Protein AF-A0A6B3GZK2-F1 (afdb_monomer_lite)

Sequence (248 aa):
MATRLNAILLIPVIIGLIMGGFQVKGSIDTWSEAQDAEKIARVVRAASEYGQALLNERDLTAQPLLSGDREADIVEQTRATTDEARTAFDAAVKEMPAKPGLERRLKLFRVDEPGLPELRKAAYSQALDPVKTEEGYTQVQHSLMQFANELGLGTGNITSYGRTVYAIELSKAAESLQRSIGMHLLVRPSKKPAAYNDQVKAFGSYNYLEQIALAEFNAGGTQADVDRLKQVMAGKAAEGAKQLQAAR

pLDDT: mean 89.08, std 13.66, range [46.94, 98.75]

Secondary structure (DSSP, 8-state):
--HHHHHHHHHHHHHHHHHHHHHHHHHHHHHHHHHHHHHHHHHHHHHHHHHHHHHHHHHHHHHHHHTT--S-HHHHHHHHHHHHHHHHHHHHHHT----HHHHHHHHHHHHHGGGHHHHHHHTTSGGGTTTHHHHHHHHHHHHHHGGGGG--SS-TTHHHHHHHHHHHHHHHHHHHHHHHHHHHHHHS--SSHHHHHHHHHHHHHHHHHHHHHHHHHHHHS-HHHHHHHHHHHHHHHHHHHHHHHHT-

Structure (mmCIF, N/CA/C/O backbone):
data_AF-A0A6B3GZK2-F1
#
_entry.id   AF-A0A6B3GZK2-F1
#
loop_
_atom_site.group_PDB
_atom_site.id
_atom_site.type_symbol
_atom_site.label_atom_id
_atom_site.label_alt_id
_atom_site.label_comp_id
_atom_site.label_asym_id
_atom_site.label_entity_id
_atom_site.label_seq_id
_atom_site.pdbx_PDB_ins_code
_atom_site.Cartn_x
_atom_site.Cartn_y
_atom_site.Cartn_z
_atom_site.occupancy
_atom_site.B_iso_or_equiv
_atom_site.auth_seq_id
_atom_site.auth_comp_id
_atom_site.auth_asym_id
_atom_site.auth_atom_id
_atom_site.pdbx_PDB_model_num
ATOM 1 N N . MET A 1 1 ? 52.580 14.730 -56.529 1.00 54.97 1 MET A N 1
ATOM 2 C CA . MET A 1 1 ? 51.133 14.554 -56.804 1.00 54.97 1 MET A CA 1
ATOM 3 C C . MET A 1 1 ? 50.486 13.375 -56.047 1.00 54.97 1 MET A C 1
ATOM 5 O O . MET A 1 1 ? 49.312 13.128 -56.267 1.00 54.97 1 MET A O 1
ATOM 9 N N . ALA A 1 2 ? 51.168 12.692 -55.112 1.00 56.81 2 ALA A N 1
ATOM 10 C CA . ALA A 1 2 ? 50.615 11.518 -54.409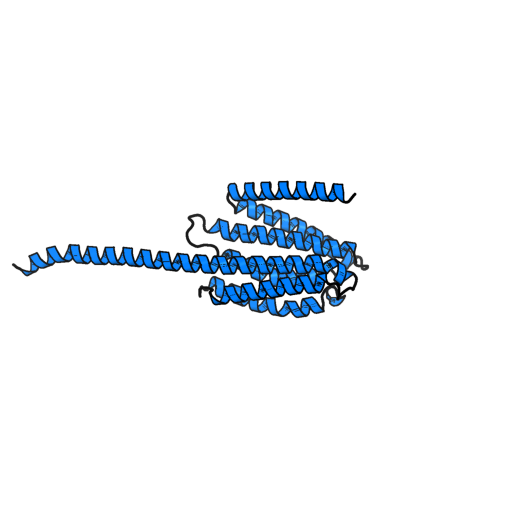 1.00 56.81 2 ALA A CA 1
ATOM 11 C C . ALA A 1 2 ? 49.796 11.841 -53.136 1.00 56.81 2 ALA A C 1
ATOM 13 O O . ALA A 1 2 ? 48.882 11.108 -52.777 1.00 56.81 2 ALA A O 1
ATOM 14 N N . THR A 1 3 ? 50.059 12.968 -52.467 1.00 55.28 3 THR A N 1
ATOM 15 C CA . THR A 1 3 ? 49.410 13.324 -51.188 1.00 55.28 3 THR A CA 1
ATOM 16 C C . THR A 1 3 ? 47.948 13.751 -51.336 1.00 55.28 3 THR A C 1
ATOM 18 O O . THR A 1 3 ? 47.143 13.511 -50.443 1.00 55.28 3 THR A O 1
ATOM 21 N N . ARG A 1 4 ? 47.581 14.354 -52.476 1.00 55.00 4 ARG A N 1
ATOM 22 C CA . ARG A 1 4 ? 46.195 14.775 -52.751 1.00 55.00 4 ARG A CA 1
ATOM 23 C C . ARG A 1 4 ? 45.279 13.598 -53.103 1.00 55.00 4 ARG A C 1
ATOM 25 O O . ARG A 1 4 ? 44.100 13.650 -52.784 1.00 55.00 4 ARG A O 1
ATOM 32 N N . LEU A 1 5 ? 45.820 12.537 -53.705 1.00 57.38 5 LEU A N 1
ATOM 33 C CA . LEU A 1 5 ? 45.052 11.349 -54.088 1.00 57.38 5 LEU A CA 1
ATOM 34 C C . LEU A 1 5 ? 44.737 10.459 -52.872 1.00 57.38 5 LEU A C 1
ATOM 36 O O . LEU A 1 5 ? 43.604 10.012 -52.718 1.00 57.38 5 LEU A O 1
ATOM 40 N N . ASN A 1 6 ? 45.699 10.291 -51.955 1.00 54.94 6 ASN A N 1
ATOM 41 C CA . ASN A 1 6 ? 45.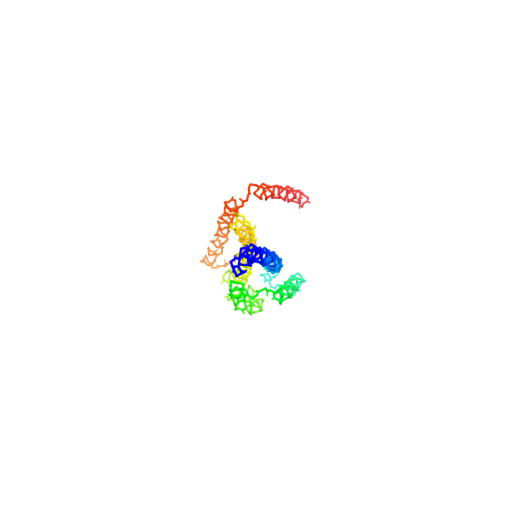489 9.519 -50.724 1.00 54.94 6 ASN A CA 1
ATOM 42 C C . ASN A 1 6 ? 44.464 10.175 -49.783 1.00 54.94 6 ASN A C 1
ATOM 44 O O . ASN A 1 6 ? 43.681 9.472 -49.153 1.00 54.94 6 ASN A O 1
ATOM 48 N N . ALA A 1 7 ? 44.420 11.510 -49.718 1.00 59.91 7 ALA A N 1
ATOM 49 C CA . ALA A 1 7 ? 43.438 12.230 -48.904 1.00 59.91 7 ALA A CA 1
ATOM 50 C C . ALA A 1 7 ? 41.991 12.029 -49.401 1.00 59.91 7 ALA A C 1
ATOM 52 O O . ALA A 1 7 ? 41.091 11.836 -48.590 1.00 59.91 7 ALA A O 1
ATOM 53 N N . ILE A 1 8 ? 41.768 12.008 -50.722 1.00 66.38 8 ILE A N 1
ATOM 54 C CA . ILE A 1 8 ? 40.435 11.810 -51.323 1.00 66.38 8 ILE A CA 1
ATOM 55 C C . ILE A 1 8 ? 39.896 10.393 -51.051 1.00 66.38 8 ILE A C 1
ATOM 57 O O . ILE A 1 8 ? 38.699 10.228 -50.842 1.00 66.38 8 ILE A O 1
ATOM 61 N N . LEU A 1 9 ? 40.772 9.385 -50.996 1.00 66.00 9 LEU A N 1
ATOM 62 C CA . LEU A 1 9 ? 40.412 7.999 -50.665 1.00 66.00 9 LEU A CA 1
ATOM 63 C C . LEU A 1 9 ? 40.180 7.768 -49.163 1.00 66.00 9 LEU A C 1
ATOM 65 O O . LEU A 1 9 ? 39.347 6.945 -48.792 1.00 66.00 9 LEU A O 1
ATOM 69 N N . LEU A 1 10 ? 40.895 8.490 -48.295 1.00 69.12 10 LEU A N 1
ATOM 70 C CA . LEU A 1 10 ? 40.815 8.311 -46.841 1.00 69.12 10 LEU A CA 1
ATOM 71 C C . LEU A 1 10 ? 39.601 9.001 -46.203 1.00 69.12 10 LEU A C 1
ATOM 73 O O . LEU A 1 10 ? 39.056 8.479 -45.232 1.00 69.12 10 LEU A O 1
ATOM 77 N N . ILE A 1 11 ? 39.150 10.141 -46.739 1.00 73.31 11 ILE A N 1
ATOM 78 C CA . ILE A 1 11 ? 38.024 10.905 -46.169 1.00 73.31 11 ILE A CA 1
ATOM 79 C C . ILE A 1 11 ? 36.728 10.064 -46.082 1.00 73.31 11 ILE A C 1
ATOM 81 O O . ILE A 1 11 ? 36.149 10.010 -44.994 1.00 73.31 11 ILE A O 1
ATOM 85 N N . PRO A 1 12 ? 36.279 9.346 -47.135 1.00 76.81 12 PRO A N 1
ATOM 86 C CA . PRO A 1 12 ? 35.081 8.503 -47.060 1.00 76.81 12 PRO A CA 1
ATOM 87 C C . PRO A 1 12 ? 35.192 7.358 -46.043 1.00 76.81 12 PRO A C 1
ATOM 89 O O . PRO A 1 12 ? 34.216 7.039 -45.369 1.00 76.81 12 PRO A O 1
ATOM 92 N N . VAL A 1 13 ? 36.380 6.764 -45.892 1.00 78.81 13 VAL A N 1
ATOM 93 C CA . VAL A 1 13 ? 36.628 5.660 -44.948 1.00 78.81 13 VAL A CA 1
ATOM 94 C C . VAL A 1 13 ? 36.547 6.146 -43.500 1.00 78.81 13 VAL A C 1
ATOM 96 O O . VAL A 1 13 ? 35.936 5.490 -42.660 1.00 78.81 13 VAL A O 1
ATOM 99 N N . ILE A 1 14 ? 37.108 7.323 -43.208 1.00 70.81 14 ILE A N 1
ATOM 100 C CA . ILE A 1 14 ? 37.055 7.934 -41.874 1.00 70.81 14 ILE A CA 1
ATOM 101 C C . ILE A 1 14 ? 35.616 8.325 -41.513 1.00 70.81 14 ILE A C 1
ATOM 103 O O . ILE A 1 14 ? 35.168 8.038 -40.406 1.00 70.81 14 ILE A O 1
ATOM 107 N N . ILE A 1 15 ? 34.863 8.918 -42.446 1.00 72.50 15 ILE A N 1
ATOM 108 C CA . ILE A 1 15 ? 33.445 9.247 -42.231 1.00 72.50 15 ILE A CA 1
ATOM 109 C C . ILE A 1 15 ? 32.624 7.970 -41.998 1.00 72.50 15 ILE A C 1
ATOM 111 O O . ILE A 1 15 ? 31.820 7.929 -41.068 1.00 72.50 15 ILE A O 1
ATOM 115 N N . GLY A 1 16 ? 32.864 6.909 -42.776 1.00 67.12 16 GLY A N 1
ATOM 116 C CA . GLY A 1 16 ? 32.224 5.604 -42.591 1.00 67.12 16 GLY A CA 1
ATOM 117 C C . GLY A 1 16 ? 32.530 4.965 -41.232 1.00 67.12 16 GLY A C 1
ATOM 118 O O . GLY A 1 16 ? 31.624 4.438 -40.593 1.00 67.12 16 GLY A O 1
ATOM 119 N N . LEU A 1 17 ? 33.769 5.072 -40.742 1.00 66.88 17 LEU A N 1
ATOM 120 C CA . LEU A 1 17 ? 34.159 4.619 -39.400 1.00 66.88 17 LEU A CA 1
ATOM 121 C C . LEU A 1 17 ? 33.497 5.439 -38.286 1.00 66.88 17 LEU A C 1
ATOM 123 O O . LEU A 1 17 ? 33.051 4.867 -37.296 1.00 66.88 17 LEU A O 1
ATOM 127 N N . ILE A 1 18 ? 33.395 6.761 -38.450 1.00 63.78 18 ILE A N 1
ATOM 128 C CA . ILE A 1 18 ? 32.715 7.643 -37.492 1.00 63.78 18 ILE A CA 1
ATOM 129 C C . ILE A 1 18 ? 31.214 7.316 -37.443 1.00 63.78 18 ILE A C 1
ATOM 131 O O . ILE A 1 18 ? 30.666 7.118 -36.360 1.00 63.78 18 ILE A O 1
ATOM 135 N N . MET A 1 19 ? 30.550 7.196 -38.598 1.00 65.25 19 MET A N 1
ATOM 136 C CA . MET A 1 19 ? 29.127 6.837 -38.665 1.00 65.25 19 MET A CA 1
ATOM 137 C C . MET A 1 19 ? 28.858 5.405 -38.180 1.00 65.25 19 MET A C 1
ATOM 139 O O . MET A 1 19 ? 27.893 5.187 -37.450 1.00 65.25 19 MET A O 1
ATOM 143 N N . GLY A 1 20 ? 29.728 4.445 -38.510 1.00 63.28 20 GLY A N 1
ATOM 144 C CA . GLY A 1 20 ? 29.671 3.082 -37.977 1.00 63.28 20 GLY A CA 1
ATOM 145 C C . GLY A 1 20 ? 29.863 3.046 -36.458 1.00 63.28 20 GLY A C 1
ATOM 146 O O . GLY A 1 20 ? 29.117 2.367 -35.759 1.00 63.28 20 GLY A O 1
ATOM 147 N N . GLY A 1 21 ? 30.785 3.854 -35.925 1.00 60.09 21 GLY A N 1
ATOM 148 C CA . GLY A 1 21 ? 30.979 4.038 -34.486 1.00 60.09 21 GLY A CA 1
ATOM 149 C C . GLY A 1 21 ? 29.749 4.621 -33.785 1.00 60.09 21 GLY A C 1
ATOM 150 O O . GLY A 1 21 ? 29.387 4.152 -32.708 1.00 60.09 21 GLY A O 1
ATOM 151 N N . PHE A 1 22 ? 29.052 5.580 -34.406 1.00 60.69 22 PHE A N 1
ATOM 152 C CA . PHE A 1 22 ? 27.796 6.123 -33.876 1.00 60.69 22 PHE A CA 1
ATOM 153 C C . PHE A 1 22 ? 26.651 5.099 -33.870 1.00 60.69 22 PHE A C 1
ATOM 155 O O . PHE A 1 22 ? 25.899 5.053 -32.899 1.00 60.69 22 PHE A O 1
ATOM 162 N N . GLN A 1 23 ? 26.528 4.250 -34.897 1.00 56.28 23 GLN A N 1
ATOM 163 C CA . GLN A 1 23 ? 25.497 3.200 -34.937 1.00 56.28 23 GLN A CA 1
ATOM 164 C C . GLN A 1 23 ? 25.756 2.077 -33.924 1.00 56.28 23 GLN A C 1
ATOM 166 O O . GLN A 1 23 ? 24.827 1.619 -33.255 1.00 56.28 23 GLN A O 1
ATOM 171 N N . VAL A 1 24 ? 27.016 1.654 -33.773 1.00 55.09 24 VAL A N 1
ATOM 172 C CA . VAL A 1 24 ? 27.405 0.640 -32.780 1.00 55.09 24 VAL A CA 1
ATOM 173 C C . VAL A 1 24 ? 27.218 1.180 -31.361 1.00 55.09 24 VAL A C 1
ATOM 175 O O . VAL A 1 24 ? 26.630 0.494 -30.529 1.00 55.09 24 VAL A O 1
ATOM 178 N N . LYS A 1 25 ? 27.628 2.429 -31.097 1.00 51.06 25 LYS A N 1
ATOM 179 C CA . LYS A 1 25 ? 27.401 3.090 -29.806 1.00 51.06 25 LYS A CA 1
ATOM 180 C C . LYS A 1 25 ? 25.906 3.220 -29.490 1.00 51.06 25 LYS A C 1
ATOM 182 O O . LYS A 1 25 ? 25.490 2.806 -28.419 1.00 51.06 25 LYS A O 1
ATOM 187 N N . GLY A 1 26 ? 25.092 3.679 -30.444 1.00 53.88 26 GLY A N 1
ATOM 188 C CA . GLY A 1 26 ? 23.639 3.774 -30.268 1.00 53.88 26 GLY A CA 1
ATOM 189 C C . GLY A 1 26 ? 22.963 2.424 -29.993 1.00 53.88 26 GLY A C 1
ATOM 190 O O . GLY A 1 26 ? 22.044 2.353 -29.182 1.00 53.88 26 GLY A O 1
ATOM 191 N N . SER A 1 27 ? 23.445 1.337 -30.604 1.00 52.66 27 SER A N 1
ATOM 192 C CA . SER A 1 27 ? 22.920 -0.017 -30.360 1.00 52.66 27 SER A CA 1
ATOM 193 C C . SER A 1 27 ? 23.284 -0.547 -28.966 1.00 52.66 27 SER A C 1
ATOM 195 O O . SER A 1 27 ? 22.463 -1.201 -28.325 1.00 52.66 27 SER A O 1
ATOM 197 N N . ILE A 1 28 ? 24.493 -0.245 -28.479 1.00 53.66 28 ILE A N 1
ATOM 198 C CA . ILE A 1 28 ? 24.951 -0.602 -27.126 1.00 53.66 28 ILE A CA 1
ATOM 199 C C . ILE A 1 28 ? 24.205 0.217 -26.064 1.00 53.66 28 ILE A C 1
ATOM 201 O O . ILE A 1 28 ? 23.727 -0.357 -25.085 1.00 53.66 28 ILE A O 1
ATOM 205 N N . ASP A 1 29 ? 24.049 1.524 -26.285 1.00 61.59 29 ASP A N 1
ATOM 206 C CA . ASP A 1 29 ? 23.312 2.420 -25.389 1.00 61.59 29 ASP A CA 1
ATOM 207 C C . ASP A 1 29 ? 21.840 1.966 -25.270 1.00 61.59 29 ASP A C 1
ATOM 209 O O . ASP A 1 29 ? 21.338 1.783 -24.162 1.00 61.59 29 ASP A O 1
ATOM 213 N N . THR A 1 30 ? 21.188 1.623 -26.392 1.00 66.12 30 THR A N 1
ATOM 214 C CA . THR A 1 30 ? 19.802 1.101 -26.409 1.00 66.12 30 THR A CA 1
ATOM 215 C C . THR A 1 30 ? 19.658 -0.221 -25.641 1.00 66.12 30 THR A C 1
ATOM 217 O O . THR A 1 30 ? 18.665 -0.446 -24.948 1.00 66.12 30 THR A O 1
ATOM 220 N N . TRP A 1 31 ? 20.641 -1.121 -25.743 1.00 61.72 31 TRP A N 1
ATOM 221 C CA . TRP A 1 31 ? 20.609 -2.404 -25.034 1.00 61.72 31 TRP A CA 1
ATOM 222 C C . TRP A 1 31 ? 20.793 -2.236 -23.521 1.00 61.72 31 TRP A C 1
ATOM 224 O O . TRP A 1 31 ? 20.066 -2.853 -22.741 1.00 61.72 31 TRP A O 1
ATOM 234 N N . SER A 1 32 ? 21.721 -1.371 -23.102 1.00 74.56 32 SER A N 1
ATOM 235 C CA . SER A 1 32 ? 21.918 -1.046 -21.685 1.00 74.56 32 SER A CA 1
ATOM 236 C C . SER A 1 32 ? 20.686 -0.359 -21.087 1.00 74.56 32 SER A C 1
ATOM 238 O O . SER A 1 32 ? 20.292 -0.666 -19.964 1.00 74.56 32 SER A O 1
ATOM 240 N N . GLU A 1 33 ? 20.041 0.535 -21.839 1.00 78.19 33 GLU A N 1
ATOM 241 C CA . GLU A 1 33 ? 18.801 1.196 -21.423 1.00 78.19 33 GLU A CA 1
ATOM 242 C C . GLU A 1 33 ? 17.641 0.208 -21.249 1.00 78.19 33 GLU A C 1
ATOM 244 O O . GLU A 1 33 ? 16.874 0.326 -20.293 1.00 78.19 33 GLU A O 1
ATOM 249 N N . ALA A 1 34 ? 17.528 -0.797 -22.120 1.00 80.00 34 ALA A N 1
ATOM 250 C CA . ALA A 1 34 ? 16.504 -1.833 -21.998 1.00 80.00 34 ALA A CA 1
ATOM 251 C C . ALA A 1 34 ? 16.696 -2.704 -20.742 1.00 80.00 34 ALA A C 1
ATOM 253 O O . ALA A 1 34 ? 15.720 -3.015 -20.057 1.00 80.00 34 ALA A O 1
ATOM 254 N N . GLN A 1 35 ? 17.940 -3.059 -20.400 1.00 84.56 35 GLN A N 1
ATOM 255 C CA . GLN A 1 35 ? 18.236 -3.795 -19.164 1.00 84.56 35 GLN A CA 1
ATOM 256 C C . GLN A 1 35 ? 17.930 -2.977 -17.911 1.00 84.56 35 GLN A C 1
ATOM 258 O O . GLN A 1 35 ? 17.358 -3.497 -16.951 1.00 84.56 35 GLN A O 1
ATOM 263 N N . ASP A 1 36 ? 18.280 -1.691 -17.923 1.00 88.00 36 ASP A N 1
ATOM 264 C CA . ASP A 1 36 ? 17.920 -0.773 -16.847 1.00 88.00 36 ASP A CA 1
ATOM 265 C C . ASP A 1 36 ? 16.398 -0.671 -16.702 1.00 88.00 36 ASP A C 1
ATOM 267 O O . ASP A 1 36 ? 15.886 -0.747 -15.587 1.00 88.00 36 ASP A O 1
ATOM 271 N N . ALA A 1 37 ? 15.663 -0.542 -17.811 1.00 86.69 37 ALA A N 1
ATOM 272 C CA . ALA A 1 37 ? 14.204 -0.474 -17.806 1.00 86.69 37 ALA A CA 1
ATOM 273 C C . ALA A 1 37 ? 13.569 -1.740 -17.212 1.00 86.69 37 ALA A C 1
ATOM 275 O O . ALA A 1 37 ? 12.645 -1.644 -16.402 1.00 86.69 37 ALA A O 1
ATOM 276 N N . GLU A 1 38 ? 14.085 -2.922 -17.558 1.00 89.25 38 GLU A N 1
ATOM 277 C CA . GLU A 1 38 ? 13.632 -4.189 -16.982 1.00 89.25 38 GLU A CA 1
ATOM 278 C C . GLU A 1 38 ? 13.867 -4.233 -15.465 1.00 89.25 38 GLU A C 1
ATOM 280 O O . GLU A 1 38 ? 12.958 -4.562 -14.698 1.00 89.25 38 GLU A O 1
ATOM 285 N N . LYS A 1 39 ? 15.072 -3.871 -15.011 1.00 93.69 39 LYS A N 1
ATOM 286 C CA . LYS A 1 39 ? 15.418 -3.837 -13.582 1.00 93.69 39 LYS A CA 1
ATOM 287 C C . LYS A 1 39 ? 14.546 -2.850 -12.811 1.00 93.69 39 LYS A C 1
ATOM 289 O O . LYS A 1 39 ? 14.052 -3.185 -11.736 1.00 93.69 39 LYS A O 1
ATOM 294 N N . ILE A 1 40 ? 14.290 -1.672 -13.378 1.00 92.44 40 ILE A N 1
ATOM 295 C CA . ILE A 1 40 ? 13.367 -0.684 -12.806 1.00 92.44 40 ILE A CA 1
ATOM 296 C C . ILE A 1 40 ? 11.965 -1.275 -12.694 1.00 92.44 40 ILE A C 1
ATOM 298 O O . ILE A 1 40 ? 11.373 -1.224 -11.620 1.00 92.44 40 ILE A O 1
ATOM 302 N N . ALA A 1 41 ? 11.447 -1.895 -13.756 1.00 91.75 41 ALA A N 1
ATOM 303 C CA . ALA A 1 41 ? 10.125 -2.512 -13.731 1.00 91.75 41 ALA A CA 1
ATOM 304 C C . ALA A 1 41 ? 10.008 -3.606 -12.657 1.00 91.75 41 ALA A C 1
ATOM 306 O O . ALA A 1 41 ? 8.981 -3.695 -11.985 1.00 91.75 41 ALA A O 1
ATOM 307 N N . ARG A 1 42 ? 11.067 -4.398 -12.437 1.00 95.56 42 ARG A N 1
ATOM 308 C CA . ARG A 1 42 ? 11.122 -5.393 -11.353 1.00 95.56 42 ARG A CA 1
ATOM 309 C C . ARG A 1 42 ? 11.069 -4.746 -9.967 1.00 95.56 42 ARG A C 1
ATOM 311 O O . ARG A 1 42 ? 10.305 -5.212 -9.127 1.00 95.56 42 ARG A O 1
ATOM 318 N N . VAL A 1 43 ? 11.822 -3.667 -9.738 1.00 96.94 43 VAL A N 1
ATOM 319 C CA . VAL A 1 43 ? 11.782 -2.912 -8.469 1.00 96.94 43 VAL A CA 1
ATOM 320 C C . VAL A 1 43 ? 10.396 -2.316 -8.234 1.00 96.94 43 VAL A C 1
ATOM 322 O O . VAL A 1 43 ? 9.847 -2.465 -7.147 1.00 96.94 43 VAL A O 1
ATOM 325 N N . VAL A 1 44 ? 9.802 -1.692 -9.254 1.00 95.69 44 VAL A N 1
ATOM 326 C CA . VAL A 1 44 ? 8.462 -1.094 -9.159 1.00 95.69 44 VAL A CA 1
ATOM 327 C C . VAL A 1 44 ? 7.406 -2.152 -8.865 1.00 95.69 44 VAL A C 1
ATOM 329 O O . VAL A 1 44 ? 6.560 -1.952 -7.999 1.00 95.69 44 VAL A O 1
ATOM 332 N N . ARG A 1 45 ? 7.479 -3.307 -9.532 1.00 96.12 45 ARG A N 1
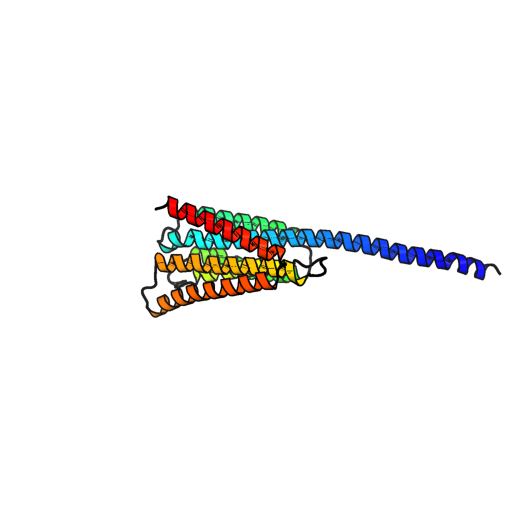ATOM 333 C CA . ARG A 1 45 ? 6.581 -4.429 -9.262 1.00 96.12 45 ARG A CA 1
ATOM 334 C C . ARG A 1 45 ? 6.715 -4.924 -7.821 1.00 96.12 45 ARG A C 1
ATOM 336 O O . ARG A 1 45 ? 5.700 -5.062 -7.148 1.00 96.12 45 ARG A O 1
ATOM 343 N N . ALA A 1 46 ? 7.937 -5.148 -7.342 1.00 98.38 46 ALA A N 1
ATOM 344 C CA . ALA A 1 46 ? 8.162 -5.596 -5.970 1.00 98.38 46 ALA A CA 1
ATOM 345 C C . ALA A 1 46 ? 7.690 -4.552 -4.938 1.00 98.38 46 ALA A C 1
ATOM 347 O O . ALA A 1 46 ? 7.120 -4.913 -3.911 1.00 98.38 46 ALA A O 1
ATOM 348 N N . ALA A 1 47 ? 7.854 -3.255 -5.230 1.00 98.12 47 ALA A N 1
ATOM 349 C CA . ALA A 1 47 ? 7.329 -2.174 -4.397 1.00 98.12 47 ALA A CA 1
ATOM 350 C C . ALA A 1 47 ? 5.791 -2.177 -4.352 1.00 98.12 47 ALA A C 1
ATOM 352 O O . ALA A 1 47 ? 5.210 -2.028 -3.280 1.00 98.12 47 ALA A O 1
ATOM 353 N N . SER A 1 48 ? 5.138 -2.397 -5.497 1.00 97.50 48 SER A N 1
ATOM 354 C CA . SER A 1 48 ? 3.678 -2.517 -5.612 1.00 97.50 48 SER A CA 1
ATOM 355 C C . SER A 1 48 ? 3.134 -3.716 -4.829 1.00 97.50 48 SER A C 1
ATOM 357 O O . SER A 1 48 ? 2.146 -3.599 -4.103 1.00 97.50 48 SER A O 1
ATOM 359 N N . GLU A 1 49 ? 3.805 -4.868 -4.929 1.00 98.44 49 GLU A N 1
ATOM 360 C CA . GLU A 1 49 ? 3.455 -6.095 -4.202 1.00 98.44 49 GLU A CA 1
ATOM 361 C C . GLU A 1 49 ? 3.611 -5.907 -2.683 1.00 98.44 49 GLU A C 1
ATOM 363 O O . GLU A 1 49 ? 2.710 -6.268 -1.924 1.00 98.44 49 GLU A O 1
ATOM 368 N N . TYR A 1 50 ? 4.684 -5.251 -2.231 1.00 98.56 50 TYR A N 1
ATOM 369 C CA . TYR A 1 50 ? 4.865 -4.903 -0.819 1.00 98.56 50 TYR A CA 1
ATOM 370 C C . TYR A 1 50 ? 3.829 -3.874 -0.340 1.00 98.56 50 TYR A C 1
ATOM 372 O O . TYR A 1 50 ? 3.196 -4.063 0.700 1.00 98.56 50 TYR A O 1
ATOM 380 N N . GLY A 1 51 ? 3.561 -2.833 -1.130 1.00 98.31 51 GLY A N 1
ATOM 381 C CA . GLY A 1 51 ? 2.498 -1.871 -0.849 1.00 98.31 51 GLY A CA 1
ATOM 382 C C . GLY A 1 51 ? 1.141 -2.559 -0.693 1.00 98.31 51 GLY A C 1
ATOM 383 O O . GLY A 1 51 ? 0.425 -2.290 0.266 1.00 98.31 51 GLY A O 1
ATOM 384 N N . GLN A 1 52 ? 0.810 -3.507 -1.574 1.00 98.38 52 GLN A N 1
ATOM 385 C CA . GLN A 1 52 ? -0.415 -4.301 -1.475 1.00 98.38 52 GLN A CA 1
ATOM 386 C C . GLN A 1 52 ? -0.457 -5.169 -0.213 1.00 98.38 52 GLN A C 1
ATOM 388 O O . GLN A 1 52 ? -1.517 -5.279 0.406 1.00 98.38 52 GLN A O 1
ATOM 393 N N . ALA A 1 53 ? 0.661 -5.789 0.166 1.00 98.69 53 ALA A N 1
ATOM 394 C CA . ALA A 1 53 ? 0.730 -6.589 1.382 1.00 98.69 53 ALA A CA 1
ATOM 395 C C . ALA A 1 53 ? 0.458 -5.732 2.630 1.00 98.69 53 ALA A C 1
ATOM 397 O O . ALA A 1 53 ? -0.342 -6.136 3.468 1.00 98.69 53 ALA A O 1
ATOM 398 N N . LEU A 1 54 ? 0.989 -4.503 2.689 1.00 98.56 54 LEU A N 1
ATOM 399 C CA . LEU A 1 54 ? 0.687 -3.545 3.762 1.00 98.56 54 LEU A CA 1
ATOM 400 C C . LEU A 1 54 ? -0.800 -3.169 3.822 1.00 98.56 54 LEU A C 1
ATOM 402 O O . LEU A 1 54 ? -1.365 -3.094 4.913 1.00 98.56 54 LEU A O 1
ATOM 406 N N . LEU A 1 55 ? -1.443 -2.949 2.668 1.00 98.56 55 LEU A N 1
ATOM 407 C CA . LEU A 1 55 ? -2.888 -2.688 2.605 1.00 98.56 55 LEU A CA 1
ATOM 408 C C . LEU A 1 55 ? -3.687 -3.880 3.155 1.00 98.56 55 LEU A C 1
ATOM 410 O O . LEU A 1 55 ? -4.586 -3.703 3.973 1.00 98.56 55 LEU A O 1
ATOM 414 N N . ASN A 1 56 ? -3.327 -5.100 2.750 1.00 98.56 56 ASN A N 1
ATOM 415 C CA . ASN A 1 56 ? -3.985 -6.318 3.223 1.00 98.56 56 ASN A CA 1
ATOM 416 C C . ASN A 1 56 ? -3.759 -6.545 4.722 1.00 98.56 56 ASN A C 1
ATOM 418 O O . ASN A 1 56 ? -4.707 -6.872 5.428 1.00 98.56 56 ASN A O 1
ATOM 422 N N . GLU A 1 57 ? -2.532 -6.357 5.216 1.00 98.62 57 GLU A N 1
ATOM 423 C CA . GLU A 1 57 ? -2.212 -6.462 6.639 1.00 98.62 57 GLU A CA 1
ATOM 424 C C . GLU A 1 57 ? -3.047 -5.476 7.453 1.00 98.62 57 GLU A C 1
ATOM 426 O O . GLU A 1 57 ? -3.718 -5.886 8.397 1.00 98.62 57 GLU A O 1
ATOM 431 N N . ARG A 1 58 ? -3.094 -4.197 7.070 1.00 98.31 58 ARG A N 1
ATOM 432 C CA . ARG A 1 58 ? -3.932 -3.209 7.762 1.00 98.31 58 ARG A CA 1
ATOM 433 C C . ARG A 1 58 ? -5.399 -3.640 7.815 1.00 98.31 58 ARG A C 1
ATOM 435 O O . ARG A 1 58 ? -6.018 -3.576 8.878 1.00 98.31 58 ARG A O 1
ATOM 442 N N . ASP A 1 59 ? -5.952 -4.039 6.676 1.00 98.50 59 ASP A N 1
ATOM 443 C CA . ASP A 1 59 ? -7.390 -4.258 6.530 1.00 98.50 59 ASP A CA 1
ATOM 444 C C . ASP A 1 59 ? -7.849 -5.538 7.227 1.00 98.50 59 ASP A C 1
ATOM 446 O O . ASP A 1 59 ? -8.838 -5.528 7.959 1.00 98.50 59 ASP A O 1
ATOM 450 N N . LEU A 1 60 ? -7.114 -6.633 7.031 1.00 98.31 60 LEU A N 1
ATOM 451 C CA . LEU A 1 60 ? -7.457 -7.944 7.581 1.00 98.31 60 LEU A CA 1
ATOM 452 C C . LEU A 1 60 ? -7.172 -8.028 9.082 1.00 98.31 60 LEU A C 1
ATOM 454 O O . LEU A 1 60 ? -7.867 -8.749 9.795 1.00 98.31 60 LEU A O 1
ATOM 458 N N . THR A 1 61 ? -6.193 -7.269 9.585 1.00 98.38 61 THR A N 1
ATOM 459 C CA . THR A 1 61 ? -5.912 -7.223 11.027 1.00 98.38 61 THR A CA 1
ATOM 460 C C . THR A 1 61 ? -6.767 -6.214 11.783 1.00 98.38 61 THR A C 1
ATOM 462 O O . THR A 1 61 ? -6.789 -6.259 13.012 1.00 98.38 61 THR A O 1
ATOM 465 N N . ALA A 1 62 ? -7.511 -5.337 11.097 1.00 98.19 62 ALA A N 1
ATOM 466 C CA . ALA A 1 62 ? -8.328 -4.315 11.746 1.00 98.19 62 ALA A CA 1
ATOM 467 C C . ALA A 1 62 ? -9.291 -4.924 12.774 1.00 98.19 62 ALA A C 1
ATOM 469 O O . ALA A 1 62 ? -9.198 -4.617 13.960 1.00 98.19 62 ALA A O 1
ATOM 470 N N . GLN A 1 63 ? -10.178 -5.827 12.349 1.00 98.06 63 GLN A N 1
ATOM 471 C CA . GLN A 1 63 ? -11.191 -6.420 13.225 1.00 98.06 63 GLN A CA 1
ATOM 472 C C . GLN A 1 63 ? -10.610 -7.142 14.459 1.00 98.06 63 GLN A C 1
ATOM 474 O O . GLN A 1 63 ? -11.040 -6.796 15.568 1.00 98.06 63 GLN A O 1
ATOM 479 N N . PRO A 1 64 ? -9.657 -8.091 14.338 1.00 98.19 64 PRO A N 1
ATOM 480 C CA . PRO A 1 64 ? -9.116 -8.786 15.506 1.00 98.19 64 PRO A CA 1
ATOM 481 C C . PRO A 1 64 ? -8.365 -7.829 16.440 1.00 98.19 64 PRO A C 1
ATOM 483 O O . PRO A 1 64 ? -8.640 -7.808 17.640 1.00 98.19 64 PRO A O 1
ATOM 486 N N . LEU A 1 65 ? -7.524 -6.931 15.910 1.00 98.00 65 LEU A N 1
ATOM 487 C CA . LEU A 1 65 ? -6.760 -5.994 16.741 1.00 98.00 65 LEU A CA 1
ATOM 488 C C . LEU A 1 65 ? -7.650 -4.970 17.459 1.00 98.00 65 LEU A C 1
ATOM 490 O O . LEU A 1 65 ? -7.404 -4.649 18.623 1.00 98.00 65 LEU A O 1
ATOM 494 N N . LEU A 1 66 ? -8.703 -4.479 16.801 1.00 97.44 66 LEU A N 1
ATOM 495 C CA . LEU A 1 66 ? -9.706 -3.603 17.412 1.00 97.44 66 LEU A CA 1
ATOM 496 C C . LEU A 1 66 ? -10.494 -4.301 18.523 1.00 97.44 66 LEU A C 1
ATOM 498 O O . LEU A 1 66 ? -10.827 -3.661 19.524 1.00 97.44 66 LEU A O 1
ATOM 502 N N . SER A 1 67 ? -10.749 -5.601 18.352 1.00 96.62 67 SER A N 1
ATOM 503 C CA . SER A 1 67 ? -11.419 -6.463 19.335 1.00 96.62 67 SER A CA 1
ATOM 504 C C . SER A 1 67 ? -10.488 -6.919 20.467 1.00 96.62 67 SER A C 1
ATOM 506 O O . SER A 1 67 ? -10.947 -7.538 21.423 1.00 96.62 67 SER A O 1
ATOM 508 N N . GLY A 1 68 ? -9.194 -6.590 20.387 1.00 95.75 68 GLY A N 1
ATOM 509 C CA . GLY A 1 68 ? -8.180 -6.961 21.374 1.00 95.75 68 GLY A CA 1
ATOM 510 C C . GLY A 1 68 ? -7.561 -8.347 21.168 1.00 95.75 68 GLY A C 1
ATOM 511 O O . GLY A 1 68 ? -6.713 -8.741 21.965 1.00 95.75 68 GLY A O 1
ATOM 512 N N . ASP A 1 69 ? -7.933 -9.060 20.106 1.00 97.19 69 ASP A N 1
ATOM 513 C CA . ASP A 1 69 ? -7.365 -10.358 19.753 1.00 97.19 69 ASP A CA 1
ATOM 514 C C . ASP A 1 69 ? -6.083 -10.170 18.930 1.00 97.19 69 ASP A C 1
ATOM 516 O O . ASP A 1 69 ? -6.099 -10.022 17.708 1.00 97.19 69 ASP A O 1
ATOM 520 N N . ARG A 1 70 ? -4.949 -10.088 19.629 1.00 95.69 70 ARG A N 1
ATOM 521 C CA . ARG A 1 70 ? -3.632 -9.875 19.008 1.00 95.69 70 ARG A CA 1
ATOM 522 C C . ARG A 1 70 ? -2.976 -11.151 18.492 1.00 95.69 70 ARG A C 1
ATOM 524 O O . ARG A 1 70 ? -2.049 -11.040 17.694 1.00 95.69 70 ARG A O 1
ATOM 531 N N . GLU A 1 71 ? -3.467 -12.305 18.933 1.00 96.94 71 GLU A N 1
ATOM 532 C CA . GLU A 1 71 ? -2.918 -13.628 18.624 1.00 96.94 71 GLU A CA 1
ATOM 533 C C . GLU A 1 71 ? -3.742 -14.357 17.551 1.00 96.94 71 GLU A C 1
ATOM 535 O O . GLU A 1 71 ? -3.453 -15.505 17.233 1.00 96.94 71 GLU A O 1
ATOM 540 N N . ALA A 1 72 ? -4.768 -13.712 16.983 1.00 97.88 72 ALA A N 1
ATOM 541 C CA . ALA A 1 72 ? -5.528 -14.268 15.872 1.00 97.88 72 ALA A CA 1
ATOM 542 C C . ALA A 1 72 ? -4.594 -14.667 14.718 1.00 97.88 72 ALA A C 1
ATOM 544 O O . ALA A 1 72 ? -3.824 -13.833 14.236 1.00 97.88 72 ALA A O 1
ATOM 545 N N . ASP A 1 73 ? -4.734 -15.893 14.205 1.00 98.25 73 ASP A N 1
ATOM 546 C CA . ASP A 1 73 ? -3.884 -16.449 13.139 1.00 98.25 73 ASP A CA 1
ATOM 547 C C . ASP A 1 73 ? -3.729 -15.503 11.935 1.00 98.25 73 ASP A C 1
ATOM 549 O O . ASP A 1 73 ? -2.656 -15.387 11.344 1.00 98.25 73 ASP A O 1
ATOM 553 N N . ILE A 1 74 ? -4.795 -14.775 11.579 1.00 98.06 74 ILE A N 1
ATOM 554 C CA . ILE A 1 74 ? -4.783 -13.824 10.461 1.00 98.06 74 ILE A CA 1
ATOM 555 C C . ILE A 1 74 ? -3.788 -12.671 10.670 1.00 98.06 74 ILE A C 1
ATOM 557 O O . ILE A 1 74 ? -3.228 -12.157 9.700 1.00 98.06 74 ILE A O 1
ATOM 561 N N . VAL A 1 75 ? -3.532 -12.272 11.921 1.00 98.44 75 VAL A N 1
ATOM 562 C CA . VAL A 1 75 ? -2.544 -11.245 12.275 1.00 98.44 75 VAL A CA 1
ATOM 563 C C . VAL A 1 75 ? -1.133 -11.735 11.986 1.00 98.44 75 VAL A C 1
ATOM 565 O O . VAL A 1 75 ? -0.358 -11.010 11.363 1.00 98.44 75 VAL A O 1
ATOM 568 N N . GLU A 1 76 ? -0.799 -12.959 12.388 1.00 98.06 76 GLU A N 1
ATOM 569 C CA . GLU A 1 76 ? 0.508 -13.549 12.094 1.00 98.06 76 GLU A CA 1
ATOM 570 C C . GLU A 1 76 ? 0.688 -13.787 10.586 1.00 98.06 76 GLU A C 1
ATOM 572 O O . GLU A 1 76 ? 1.678 -13.341 10.004 1.00 98.06 76 GLU A O 1
ATOM 577 N N . GLN A 1 77 ? -0.298 -14.405 9.927 1.00 98.44 77 GLN A N 1
ATOM 578 C CA . GLN A 1 77 ? -0.245 -14.748 8.499 1.00 98.44 77 GLN A CA 1
ATOM 579 C C . GLN A 1 77 ? -0.054 -13.524 7.594 1.00 98.44 77 GLN A C 1
ATOM 581 O O . GLN A 1 77 ? 0.757 -13.541 6.662 1.00 98.44 77 GLN A O 1
ATOM 586 N N . THR A 1 78 ? -0.792 -12.444 7.854 1.00 98.38 78 THR A N 1
ATOM 587 C CA . THR A 1 78 ? -0.696 -11.225 7.038 1.00 98.38 78 THR A CA 1
ATOM 588 C C . THR A 1 78 ? 0.615 -10.482 7.267 1.00 98.38 78 THR A C 1
ATOM 590 O O . THR A 1 78 ? 1.228 -10.048 6.295 1.00 98.38 78 THR A O 1
ATOM 593 N N . ARG A 1 79 ? 1.115 -10.424 8.509 1.00 98.44 79 ARG A N 1
ATOM 594 C CA . ARG A 1 79 ? 2.452 -9.882 8.812 1.00 98.44 79 ARG A CA 1
ATOM 595 C C . ARG A 1 79 ? 3.561 -10.674 8.134 1.00 98.44 79 ARG A C 1
ATOM 597 O O . ARG A 1 79 ? 4.454 -10.068 7.548 1.00 98.44 79 ARG A O 1
ATOM 604 N N . ALA A 1 80 ? 3.479 -12.004 8.159 1.00 98.69 80 ALA A N 1
ATOM 605 C CA . ALA A 1 80 ? 4.431 -12.868 7.468 1.00 98.69 80 ALA A CA 1
ATOM 606 C C . ALA A 1 80 ? 4.424 -12.614 5.952 1.00 98.69 80 ALA A C 1
ATOM 608 O O . ALA A 1 80 ? 5.485 -12.471 5.350 1.00 98.69 80 ALA A O 1
ATOM 609 N N . THR A 1 81 ? 3.237 -12.462 5.354 1.00 98.75 81 THR A N 1
ATOM 610 C CA . THR A 1 81 ? 3.087 -12.118 3.928 1.00 98.75 81 THR A CA 1
ATOM 611 C C . THR A 1 81 ? 3.737 -10.767 3.603 1.00 98.75 81 THR A C 1
ATOM 613 O O . THR A 1 81 ? 4.449 -10.631 2.608 1.00 98.75 81 THR A O 1
ATOM 616 N N . THR A 1 82 ? 3.537 -9.759 4.454 1.00 98.75 82 THR A N 1
ATOM 617 C CA . THR A 1 82 ? 4.186 -8.448 4.312 1.00 98.75 82 THR A CA 1
ATOM 618 C C . THR A 1 82 ? 5.706 -8.539 4.441 1.00 98.75 82 THR A C 1
ATOM 620 O O . THR A 1 82 ? 6.429 -7.921 3.660 1.00 98.75 82 THR A O 1
ATOM 623 N N . ASP A 1 83 ? 6.212 -9.325 5.389 1.00 98.75 83 ASP A N 1
ATOM 624 C CA . ASP A 1 83 ? 7.649 -9.484 5.623 1.00 98.75 83 ASP A CA 1
ATOM 625 C C . ASP A 1 83 ? 8.344 -10.283 4.497 1.00 98.75 83 ASP A C 1
ATOM 627 O O . ASP A 1 83 ? 9.512 -10.030 4.170 1.00 98.75 83 ASP A O 1
ATOM 631 N N . GLU A 1 84 ? 7.626 -11.207 3.852 1.00 98.75 84 GLU A N 1
ATOM 632 C CA . GLU A 1 84 ? 8.057 -11.873 2.619 1.00 98.75 84 GLU A CA 1
ATOM 633 C C . GLU A 1 84 ? 8.144 -10.874 1.458 1.00 98.75 84 GLU A C 1
ATOM 635 O O . GLU A 1 84 ? 9.181 -10.786 0.794 1.00 98.75 84 GLU A O 1
ATOM 640 N N . ALA A 1 85 ? 7.107 -10.052 1.258 1.00 98.69 85 ALA A N 1
ATOM 641 C CA . ALA A 1 85 ? 7.103 -9.021 0.222 1.00 98.69 85 ALA A CA 1
ATOM 642 C C . ALA A 1 85 ? 8.222 -7.984 0.430 1.00 98.69 85 ALA A C 1
ATOM 644 O O . ALA A 1 85 ? 8.880 -7.576 -0.530 1.00 98.69 85 ALA A O 1
ATOM 645 N N . ARG A 1 86 ? 8.521 -7.632 1.688 1.00 98.56 86 ARG A N 1
ATOM 646 C CA . ARG A 1 86 ? 9.688 -6.816 2.052 1.00 98.56 86 ARG A CA 1
ATOM 647 C C . ARG A 1 86 ? 10.992 -7.453 1.582 1.00 98.56 86 ARG A C 1
ATOM 649 O O . ARG A 1 86 ? 11.834 -6.785 0.990 1.00 98.56 86 ARG A O 1
ATOM 656 N N . THR A 1 87 ? 11.158 -8.752 1.819 1.00 98.56 87 THR A N 1
ATOM 657 C CA . THR A 1 87 ? 12.360 -9.495 1.418 1.00 98.56 87 THR A CA 1
ATOM 658 C C . THR A 1 87 ? 12.490 -9.569 -0.108 1.00 98.56 87 THR A C 1
ATOM 660 O O . THR A 1 87 ? 13.592 -9.413 -0.639 1.00 98.56 87 THR A O 1
ATOM 663 N N . ALA A 1 88 ? 11.378 -9.741 -0.827 1.00 98.44 88 ALA A N 1
ATOM 664 C CA . ALA A 1 88 ? 11.347 -9.692 -2.288 1.00 98.44 88 ALA A CA 1
ATOM 665 C C . ALA A 1 88 ? 11.731 -8.300 -2.826 1.00 98.44 88 ALA A C 1
ATOM 667 O O . ALA A 1 88 ? 12.540 -8.195 -3.752 1.00 98.44 88 ALA A O 1
ATOM 668 N N . PHE A 1 89 ? 11.222 -7.229 -2.210 1.00 98.56 89 PHE A N 1
ATOM 669 C CA . PHE A 1 89 ? 11.611 -5.856 -2.534 1.00 98.56 89 PHE A CA 1
ATOM 670 C C . PHE A 1 89 ? 13.102 -5.605 -2.274 1.00 98.56 89 PHE A C 1
ATOM 672 O O . PHE A 1 89 ? 13.805 -5.115 -3.158 1.00 98.56 89 PHE A O 1
ATOM 679 N N . ASP A 1 90 ? 13.619 -6.021 -1.116 1.00 98.38 90 ASP A N 1
ATOM 680 C CA . ASP A 1 90 ? 15.042 -5.916 -0.781 1.00 98.38 90 ASP A CA 1
ATOM 681 C C . ASP A 1 90 ? 15.929 -6.659 -1.792 1.00 98.38 90 ASP A C 1
ATOM 683 O O . ASP A 1 90 ? 17.016 -6.186 -2.130 1.00 98.38 90 ASP A O 1
ATOM 687 N N . ALA A 1 91 ? 15.480 -7.811 -2.300 1.00 98.25 91 ALA A N 1
ATOM 688 C CA . ALA A 1 91 ? 16.181 -8.552 -3.344 1.00 98.25 91 ALA A CA 1
ATOM 689 C C . ALA A 1 91 ? 16.167 -7.809 -4.689 1.00 98.25 91 ALA A C 1
ATOM 691 O O . ALA A 1 91 ? 17.211 -7.707 -5.331 1.00 98.25 91 ALA A O 1
ATOM 692 N N . ALA A 1 92 ? 15.025 -7.244 -5.093 1.00 97.44 92 ALA A N 1
ATOM 693 C CA . ALA A 1 92 ? 14.920 -6.461 -6.324 1.00 97.44 92 ALA A CA 1
ATOM 694 C C . ALA A 1 92 ? 15.799 -5.199 -6.283 1.00 97.44 92 ALA A C 1
ATOM 696 O O . ALA A 1 92 ? 16.447 -4.859 -7.272 1.00 97.44 92 ALA A O 1
ATOM 697 N N . VAL A 1 93 ? 15.876 -4.536 -5.124 1.00 97.50 93 VAL A N 1
ATOM 698 C CA . VAL A 1 93 ? 16.687 -3.326 -4.923 1.00 97.50 93 VAL A CA 1
ATOM 699 C C . VAL A 1 93 ? 18.189 -3.585 -5.087 1.00 97.50 93 VAL A C 1
ATOM 701 O O . VAL A 1 93 ? 18.904 -2.689 -5.528 1.00 97.50 93 VAL A O 1
ATOM 704 N N . LYS A 1 94 ? 18.692 -4.793 -4.797 1.00 97.00 94 LYS A N 1
ATOM 705 C CA . LYS A 1 94 ? 20.119 -5.129 -5.000 1.00 97.00 94 LYS A CA 1
ATOM 706 C C . LYS A 1 94 ? 20.549 -5.036 -6.464 1.00 97.00 94 LYS A C 1
ATOM 708 O O . LYS A 1 94 ? 21.693 -4.698 -6.740 1.00 97.00 94 LYS A O 1
ATOM 713 N N . GLU A 1 95 ? 19.625 -5.309 -7.380 1.00 93.25 95 GLU A N 1
ATOM 714 C CA . GLU A 1 95 ? 19.850 -5.269 -8.827 1.00 93.25 95 GLU A CA 1
ATOM 715 C C . GLU A 1 95 ? 19.452 -3.921 -9.453 1.00 93.25 95 GLU A C 1
ATOM 717 O O . GLU A 1 95 ? 19.525 -3.758 -10.673 1.00 93.25 95 GLU A O 1
ATOM 722 N N . MET A 1 96 ? 19.008 -2.959 -8.639 1.00 93.44 96 MET A N 1
ATOM 723 C CA . MET A 1 96 ? 18.525 -1.655 -9.087 1.00 93.44 96 MET A CA 1
ATOM 724 C C . MET A 1 96 ? 19.657 -0.834 -9.727 1.00 93.44 96 MET A C 1
ATOM 726 O O . MET A 1 96 ? 20.741 -0.733 -9.148 1.00 93.44 96 MET A O 1
ATOM 730 N N . PRO A 1 97 ? 19.428 -0.195 -10.889 1.00 92.25 97 PRO A N 1
ATOM 731 C CA . PRO A 1 97 ? 20.428 0.685 -11.480 1.00 92.25 97 PRO A CA 1
ATOM 732 C C . PRO A 1 97 ? 20.633 1.937 -10.616 1.00 92.25 97 PRO A C 1
ATOM 734 O O . PRO A 1 97 ? 19.684 2.479 -10.045 1.00 92.25 97 PRO A O 1
ATOM 737 N N . ALA A 1 98 ? 21.871 2.433 -10.567 1.00 92.25 98 ALA A N 1
ATOM 738 C CA . ALA A 1 98 ? 22.265 3.630 -9.818 1.00 92.25 98 ALA A CA 1
ATOM 739 C C . ALA A 1 98 ? 21.783 4.920 -10.513 1.00 92.25 98 ALA A C 1
ATOM 741 O O . ALA A 1 98 ? 22.565 5.699 -11.061 1.00 92.25 98 ALA A O 1
ATOM 742 N N . LYS A 1 99 ? 20.459 5.115 -10.565 1.00 89.81 99 LYS A N 1
ATOM 743 C CA . LYS A 1 99 ? 19.827 6.334 -11.084 1.00 89.81 99 LYS A CA 1
ATOM 744 C C . LYS A 1 99 ? 19.430 7.248 -9.917 1.00 89.81 99 LYS A C 1
ATOM 746 O O . LYS A 1 99 ? 18.793 6.773 -8.976 1.00 89.81 99 LYS A O 1
ATOM 751 N N . PRO A 1 100 ? 19.686 8.569 -9.993 1.00 90.50 100 PRO A N 1
ATOM 752 C CA . PRO A 1 100 ? 19.404 9.488 -8.885 1.00 90.50 100 PRO A CA 1
ATOM 753 C C . PRO A 1 100 ? 17.945 9.487 -8.393 1.00 90.50 100 PRO A C 1
ATOM 755 O O . PRO A 1 100 ? 17.692 9.664 -7.202 1.00 90.50 100 PRO A O 1
ATOM 758 N N . GLY A 1 101 ? 16.972 9.292 -9.296 1.00 90.06 101 GLY A N 1
ATOM 759 C CA . GLY A 1 101 ? 15.545 9.214 -8.954 1.00 90.06 101 GLY A CA 1
ATOM 760 C C . GLY A 1 101 ? 15.222 8.019 -8.054 1.00 90.06 101 GLY A C 1
ATOM 761 O O . GLY A 1 101 ? 14.646 8.194 -6.976 1.00 90.06 101 GLY A O 1
ATOM 762 N N . LEU A 1 102 ? 15.686 6.834 -8.453 1.00 92.88 102 LEU A N 1
ATOM 763 C CA . LEU A 1 102 ? 15.565 5.584 -7.701 1.00 92.88 102 LEU A CA 1
ATOM 764 C C . LEU A 1 102 ? 16.260 5.651 -6.339 1.00 92.88 102 LEU A C 1
ATOM 766 O O . LEU A 1 102 ? 15.648 5.327 -5.325 1.00 92.88 102 LEU A O 1
ATOM 770 N N . GLU A 1 103 ? 17.507 6.124 -6.289 1.00 96.00 103 GLU A N 1
ATOM 771 C CA . GLU A 1 103 ? 18.265 6.240 -5.036 1.00 96.00 103 GLU A CA 1
ATOM 772 C C . GLU A 1 103 ? 17.585 7.182 -4.040 1.00 96.00 103 GLU A C 1
ATOM 774 O O . GLU A 1 103 ? 17.477 6.876 -2.850 1.00 96.00 103 GLU A O 1
ATOM 779 N N . ARG A 1 104 ? 17.060 8.315 -4.524 1.00 95.62 104 ARG A N 1
ATOM 780 C CA . ARG A 1 104 ? 16.298 9.253 -3.694 1.00 95.62 104 ARG A CA 1
ATOM 781 C C . ARG A 1 104 ? 15.048 8.595 -3.111 1.00 95.62 104 ARG A C 1
ATOM 783 O O . ARG A 1 104 ? 14.766 8.789 -1.931 1.00 95.62 104 ARG A O 1
ATOM 790 N N . ARG A 1 105 ? 14.296 7.837 -3.913 1.00 95.31 105 ARG A N 1
ATOM 791 C CA . ARG A 1 105 ? 13.071 7.149 -3.464 1.00 95.31 105 ARG A CA 1
ATOM 792 C C . ARG A 1 105 ? 13.370 6.035 -2.478 1.00 95.31 105 ARG A C 1
ATOM 794 O O . ARG A 1 105 ? 12.718 5.960 -1.442 1.00 95.31 105 ARG A O 1
ATOM 801 N N . LEU A 1 106 ? 14.412 5.253 -2.742 1.00 97.56 106 LEU A N 1
ATOM 802 C CA . LEU A 1 106 ? 14.895 4.248 -1.807 1.00 97.56 106 LEU A CA 1
ATOM 803 C C . LEU A 1 106 ? 15.294 4.880 -0.473 1.00 97.56 106 LEU A C 1
ATOM 805 O O . LEU A 1 106 ? 14.922 4.369 0.578 1.00 97.56 106 LEU A O 1
ATOM 809 N N . LYS A 1 107 ? 15.991 6.020 -0.494 1.00 97.06 107 LYS A N 1
ATOM 810 C CA . LYS A 1 107 ? 16.350 6.740 0.731 1.00 97.06 107 LYS A CA 1
ATOM 811 C C . LYS A 1 107 ? 15.121 7.181 1.530 1.00 97.06 107 LYS A C 1
ATOM 813 O O . LYS A 1 107 ? 15.133 7.021 2.744 1.00 97.06 107 LYS A O 1
ATOM 818 N N . LEU A 1 108 ? 14.088 7.718 0.874 1.00 95.44 108 LEU A N 1
ATOM 819 C CA . LEU A 1 108 ? 12.828 8.085 1.539 1.00 95.44 108 LEU A CA 1
ATOM 820 C C . LEU A 1 108 ? 12.169 6.855 2.174 1.00 95.44 108 LEU A C 1
ATOM 822 O O . LEU A 1 108 ? 11.877 6.862 3.364 1.00 95.44 108 LEU A O 1
ATOM 826 N N . PHE A 1 109 ? 12.053 5.764 1.417 1.00 97.00 109 PHE A N 1
ATOM 827 C CA . PHE A 1 109 ? 11.484 4.518 1.919 1.00 97.00 109 PHE A CA 1
ATOM 828 C C . PHE A 1 109 ? 12.228 3.969 3.149 1.00 97.00 109 PHE A C 1
ATOM 830 O O . PHE A 1 109 ? 11.598 3.591 4.132 1.00 97.00 109 PHE A O 1
ATOM 837 N N . ARG A 1 110 ? 13.568 3.993 3.148 1.00 97.00 110 ARG A N 1
ATOM 838 C CA . ARG A 1 110 ? 14.384 3.528 4.287 1.00 97.00 110 ARG A CA 1
ATOM 839 C C . ARG A 1 110 ? 14.290 4.413 5.533 1.00 97.00 110 ARG A C 1
ATOM 841 O O . ARG A 1 110 ? 14.737 3.985 6.594 1.00 97.00 110 ARG A O 1
ATOM 848 N N . VAL A 1 111 ? 13.738 5.621 5.421 1.00 96.00 111 VAL A N 1
ATOM 849 C CA . VAL A 1 111 ? 13.407 6.466 6.579 1.00 96.00 111 VAL A CA 1
ATOM 850 C C . VAL A 1 111 ? 12.063 6.059 7.183 1.00 96.00 111 VAL A C 1
ATOM 852 O O . VAL A 1 111 ? 11.945 6.027 8.405 1.00 96.00 111 VAL A O 1
ATOM 855 N N . ASP A 1 112 ? 11.078 5.720 6.351 1.00 93.31 112 ASP A N 1
ATOM 856 C CA . ASP A 1 112 ? 9.718 5.403 6.803 1.00 93.31 112 ASP A CA 1
ATOM 857 C C . ASP A 1 112 ? 9.570 3.954 7.297 1.00 93.31 112 ASP A C 1
ATOM 859 O O . ASP A 1 112 ? 8.948 3.703 8.330 1.00 93.31 112 ASP A O 1
ATOM 863 N N . GLU A 1 113 ? 10.160 2.993 6.581 1.00 95.88 113 GLU A N 1
ATOM 864 C CA . GLU A 1 113 ? 10.025 1.552 6.839 1.00 95.88 113 GLU A CA 1
ATOM 865 C C . GLU A 1 113 ? 10.328 1.127 8.291 1.00 95.88 113 GLU A C 1
ATOM 867 O O . GLU A 1 113 ? 9.552 0.340 8.845 1.00 95.88 113 GLU A O 1
ATOM 872 N N . PRO A 1 114 ? 11.381 1.642 8.965 1.00 96.38 114 PRO A N 1
ATOM 873 C CA . PRO A 1 114 ? 11.691 1.255 10.341 1.00 96.38 114 PRO A CA 1
ATOM 874 C C . PRO A 1 114 ? 10.590 1.577 11.362 1.00 96.38 114 PRO A C 1
ATOM 876 O O . PRO A 1 114 ? 10.631 1.053 12.473 1.00 96.38 114 PRO A O 1
ATOM 879 N N . GLY A 1 115 ? 9.609 2.419 11.015 1.00 95.44 115 GLY A N 1
ATOM 880 C CA . GLY A 1 115 ? 8.454 2.709 11.867 1.00 95.44 115 GLY A CA 1
ATOM 881 C C . GLY A 1 115 ? 7.419 1.578 11.929 1.00 95.44 115 GLY A C 1
ATOM 882 O O . GLY A 1 115 ? 6.649 1.510 12.890 1.00 95.44 115 GLY A O 1
ATOM 883 N N . LEU A 1 116 ? 7.406 0.662 10.953 1.00 97.44 116 LEU A N 1
ATOM 884 C CA . LEU A 1 116 ? 6.384 -0.385 10.838 1.00 97.44 116 LEU A CA 1
ATOM 885 C C . LEU A 1 116 ? 6.317 -1.332 12.058 1.00 97.44 116 LEU A C 1
ATOM 887 O O . LEU A 1 116 ? 5.209 -1.594 12.532 1.00 97.44 116 LEU A O 1
ATOM 891 N N . PRO A 1 117 ? 7.431 -1.832 12.634 1.00 97.81 117 PRO A N 1
ATOM 892 C CA . PRO A 1 117 ? 7.372 -2.696 13.814 1.00 97.81 117 PRO A CA 1
ATOM 893 C C . PRO A 1 117 ? 6.757 -2.014 15.042 1.00 97.81 117 PRO A C 1
ATOM 895 O O . PRO A 1 117 ? 5.980 -2.635 15.768 1.00 97.81 117 PRO A O 1
ATOM 898 N N . GLU A 1 118 ? 7.063 -0.735 15.273 1.00 97.25 118 GLU A N 1
ATOM 899 C CA . GLU A 1 118 ? 6.487 0.019 16.393 1.00 97.25 118 GLU A CA 1
ATOM 900 C C . GLU A 1 118 ? 5.005 0.321 16.160 1.00 97.25 118 GLU A C 1
ATOM 902 O O . GLU A 1 118 ? 4.190 0.165 17.074 1.00 97.25 118 GLU A O 1
ATOM 907 N N . LEU A 1 119 ? 4.625 0.633 14.917 1.00 97.88 119 LEU A N 1
ATOM 908 C CA . LEU A 1 119 ? 3.223 0.745 14.524 1.00 97.88 119 LEU A CA 1
ATOM 909 C C . LEU A 1 119 ? 2.462 -0.560 14.796 1.00 97.88 119 LEU A C 1
ATOM 911 O O . LEU A 1 119 ? 1.411 -0.524 15.431 1.00 97.88 119 LEU A O 1
ATOM 915 N N . ARG A 1 120 ? 3.003 -1.719 14.397 1.00 98.00 120 ARG A N 1
ATOM 916 C CA . ARG A 1 120 ? 2.402 -3.045 14.644 1.00 98.00 120 ARG A CA 1
ATOM 917 C C . ARG A 1 120 ? 2.186 -3.323 16.135 1.00 98.00 120 ARG A C 1
ATOM 919 O O . ARG A 1 120 ? 1.160 -3.895 16.508 1.00 98.00 120 ARG A O 1
ATOM 926 N N . LYS A 1 121 ? 3.122 -2.911 17.000 1.00 97.19 121 LYS A N 1
ATOM 927 C CA . LYS A 1 121 ? 3.002 -3.052 18.464 1.00 97.19 121 LYS A CA 1
ATOM 928 C C . LYS A 1 121 ? 1.922 -2.137 19.037 1.00 97.19 121 LYS A C 1
ATOM 930 O O . LYS A 1 121 ? 1.133 -2.572 19.877 1.00 97.19 121 LYS A O 1
ATOM 935 N N . ALA A 1 122 ? 1.871 -0.886 18.593 1.00 97.38 122 ALA A N 1
ATOM 936 C CA . ALA A 1 122 ? 0.940 0.117 19.103 1.00 97.38 122 ALA A CA 1
ATOM 937 C C . ALA A 1 122 ? -0.434 0.098 18.411 1.00 97.38 122 ALA A C 1
ATOM 939 O O . ALA A 1 122 ? -1.340 0.800 18.870 1.00 97.38 122 ALA A O 1
ATOM 940 N N . ALA A 1 123 ? -0.598 -0.701 17.351 1.00 97.62 123 ALA A N 1
ATOM 941 C CA . ALA A 1 123 ? -1.787 -0.762 16.509 1.00 97.62 123 ALA A CA 1
ATOM 942 C C . ALA A 1 123 ? -3.076 -0.856 17.335 1.00 97.62 123 ALA A C 1
ATOM 944 O O . ALA A 1 123 ? -3.211 -1.704 18.227 1.00 97.62 123 ALA A O 1
ATOM 945 N N . TYR A 1 124 ? -3.995 0.063 17.040 1.00 96.38 124 TYR A N 1
ATOM 946 C CA . TYR A 1 124 ? -5.297 0.237 17.678 1.00 96.38 124 TYR A CA 1
ATOM 947 C C . TYR A 1 124 ? -5.254 0.376 19.209 1.00 96.38 124 TYR A C 1
ATOM 949 O O . TYR A 1 124 ? -6.246 0.114 19.892 1.00 96.38 124 TYR A O 1
ATOM 957 N N . SER A 1 125 ? -4.130 0.815 19.779 1.00 95.31 125 SER A N 1
ATOM 958 C CA . SER A 1 125 ? -4.081 1.292 21.165 1.00 95.31 125 SER A CA 1
ATOM 959 C C . SER A 1 125 ? -4.740 2.669 21.296 1.00 95.31 125 SER A C 1
ATOM 961 O O . SER A 1 125 ? -4.845 3.416 20.324 1.00 95.31 125 SER A O 1
ATOM 963 N N . GLN A 1 126 ? -5.103 3.057 22.522 1.00 91.25 126 GLN A N 1
ATOM 964 C CA . GLN A 1 126 ? -5.696 4.375 22.794 1.00 91.25 126 GLN A CA 1
ATOM 965 C C . GLN A 1 126 ? -4.808 5.553 22.351 1.00 91.25 126 GLN A C 1
ATOM 967 O O . GLN A 1 126 ? -5.318 6.631 22.061 1.00 91.25 126 GLN A O 1
ATOM 972 N N . ALA A 1 127 ? -3.483 5.367 22.289 1.00 93.50 127 ALA A N 1
ATOM 973 C CA . ALA A 1 127 ? -2.547 6.399 21.839 1.00 93.50 127 ALA A CA 1
ATOM 974 C C . ALA A 1 127 ? -2.640 6.678 20.327 1.00 93.50 127 ALA A C 1
ATOM 976 O O . ALA A 1 127 ? -2.286 7.771 19.874 1.00 93.50 127 ALA A O 1
ATOM 977 N N . LEU A 1 128 ? -3.117 5.694 19.557 1.00 95.06 128 LEU A N 1
ATOM 978 C CA . LEU A 1 128 ? -3.298 5.781 18.110 1.00 95.06 128 LEU A CA 1
ATOM 979 C C . LEU A 1 128 ? -4.756 6.021 17.699 1.00 95.06 128 LEU A C 1
ATOM 981 O O . LEU A 1 128 ? -5.047 6.127 16.507 1.00 95.06 128 LEU A O 1
ATOM 985 N N . ASP A 1 129 ? -5.671 6.156 18.656 1.00 90.25 129 ASP A N 1
ATOM 986 C CA . ASP A 1 129 ? -7.034 6.557 18.340 1.00 90.25 129 ASP A CA 1
ATOM 987 C C . ASP A 1 129 ? -7.063 8.012 17.804 1.00 90.25 129 ASP A C 1
ATOM 989 O O . ASP A 1 129 ? -6.266 8.862 18.223 1.00 90.25 129 ASP A O 1
ATOM 993 N N . PRO A 1 130 ? -7.998 8.339 16.897 1.00 90.44 130 PRO A N 1
ATOM 994 C CA . PRO A 1 130 ? -9.046 7.447 16.416 1.00 90.44 130 PRO A CA 1
ATOM 995 C C . PRO A 1 130 ? -8.755 6.734 15.082 1.00 90.44 130 PRO A C 1
ATOM 997 O O . PRO A 1 130 ? -9.492 5.810 14.768 1.00 90.44 130 PRO A O 1
ATOM 1000 N N . VAL A 1 131 ? -7.746 7.150 14.301 1.00 95.75 131 VAL A N 1
ATOM 1001 C CA . VAL A 1 131 ? -7.409 6.552 12.981 1.00 95.75 131 VAL A CA 1
ATOM 1002 C C . VAL A 1 131 ? -5.897 6.508 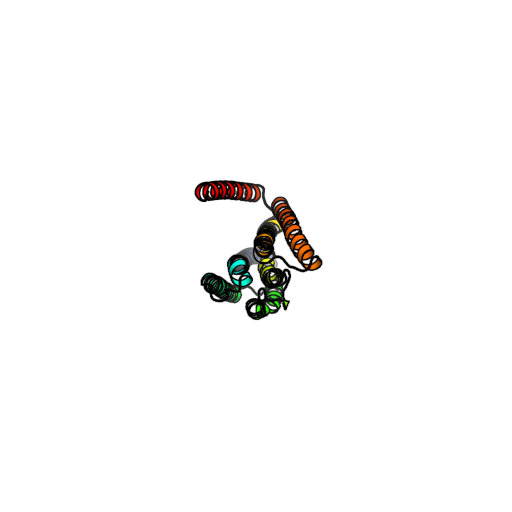12.683 1.00 95.75 131 VAL A C 1
ATOM 1004 O O . VAL A 1 131 ? -5.470 6.271 11.552 1.00 95.75 131 VAL A O 1
ATOM 1007 N N . LYS A 1 132 ? -5.039 6.768 13.682 1.00 96.69 132 LYS A N 1
ATOM 1008 C CA . LYS A 1 132 ? -3.590 6.906 13.445 1.00 96.69 132 LYS A CA 1
ATOM 1009 C C . LYS A 1 132 ? -2.910 5.579 13.132 1.00 96.69 132 LYS A C 1
ATOM 1011 O O . LYS A 1 132 ? -1.796 5.581 12.617 1.00 96.69 132 LYS A O 1
ATOM 1016 N N . THR A 1 133 ? -3.540 4.450 13.460 1.00 97.19 133 THR A N 1
ATOM 1017 C CA . THR A 1 133 ? -3.005 3.143 13.057 1.00 97.19 133 THR A CA 1
ATOM 1018 C C . THR A 1 133 ? -3.086 3.022 11.541 1.00 97.19 133 THR A C 1
ATOM 1020 O O . THR A 1 133 ? -2.094 2.735 10.879 1.00 97.19 133 THR A O 1
ATOM 1023 N N . GLU A 1 134 ? -4.257 3.326 10.996 1.00 97.19 134 GLU A N 1
ATOM 1024 C CA . GLU A 1 134 ? -4.605 3.255 9.586 1.00 97.19 134 GLU A CA 1
ATOM 1025 C C . GLU A 1 134 ? -3.764 4.228 8.747 1.00 97.19 134 GLU A C 1
ATOM 1027 O O . GLU A 1 134 ? -3.205 3.850 7.708 1.00 97.19 134 GLU A O 1
ATOM 1032 N N . GLU A 1 135 ? -3.613 5.462 9.235 1.00 95.12 135 GLU A N 1
ATOM 1033 C CA . GLU A 1 135 ? -2.752 6.490 8.640 1.00 95.12 135 GLU A CA 1
ATOM 1034 C C . GLU A 1 135 ? -1.261 6.139 8.755 1.00 95.12 135 GLU A C 1
ATOM 1036 O O . GLU A 1 135 ? -0.502 6.382 7.819 1.00 95.12 135 GLU A O 1
ATOM 1041 N N . GLY A 1 136 ? -0.835 5.496 9.847 1.00 95.69 136 GLY A N 1
ATOM 1042 C CA . GLY A 1 136 ? 0.549 5.057 10.035 1.00 95.69 136 GLY A CA 1
ATOM 1043 C C . GLY A 1 136 ? 1.019 4.082 8.951 1.00 95.69 136 GLY A C 1
ATOM 1044 O O . GLY A 1 136 ? 2.118 4.236 8.420 1.00 95.69 136 GLY A O 1
ATOM 1045 N N . TYR A 1 137 ? 0.170 3.129 8.545 1.00 97.06 137 TYR A N 1
ATOM 1046 C CA . TYR A 1 137 ? 0.487 2.228 7.424 1.00 97.06 137 TYR A CA 1
ATOM 1047 C C . TYR A 1 137 ? 0.644 2.995 6.104 1.00 97.06 137 TYR A C 1
ATOM 1049 O O . TYR A 1 137 ? 1.464 2.623 5.264 1.00 97.06 137 TYR A O 1
ATOM 1057 N N . THR A 1 138 ? -0.107 4.088 5.933 1.00 94.00 138 THR A N 1
ATOM 1058 C CA . THR A 1 138 ? -0.068 4.918 4.719 1.00 94.00 138 THR A CA 1
ATOM 1059 C C . THR A 1 138 ? 1.293 5.585 4.534 1.00 94.00 138 THR A C 1
ATOM 1061 O O . THR A 1 138 ? 1.735 5.739 3.401 1.00 94.00 138 THR A O 1
ATOM 1064 N N . GLN A 1 139 ? 2.003 5.927 5.615 1.00 90.12 139 GLN A N 1
ATOM 1065 C CA . GLN A 1 139 ? 3.337 6.528 5.519 1.00 90.12 139 GLN A CA 1
ATOM 1066 C C . GLN A 1 139 ? 4.332 5.600 4.801 1.00 90.12 139 GLN A C 1
ATOM 1068 O O . GLN A 1 139 ? 4.969 6.009 3.832 1.00 90.12 139 GLN A O 1
ATOM 1073 N N . VAL A 1 140 ? 4.417 4.335 5.225 1.00 92.88 140 VAL A N 1
ATOM 1074 C CA . VAL A 1 140 ? 5.316 3.341 4.608 1.00 92.88 140 VAL A CA 1
ATOM 1075 C C . VAL A 1 140 ? 4.852 2.999 3.191 1.00 92.88 140 VAL A C 1
ATOM 1077 O O . VAL A 1 140 ? 5.648 2.949 2.252 1.00 92.88 140 VAL A O 1
ATOM 1080 N N . GLN A 1 141 ? 3.544 2.808 3.027 1.00 95.94 141 GLN A N 1
ATOM 1081 C CA . GLN A 1 141 ? 2.929 2.425 1.763 1.00 95.94 141 GLN A CA 1
ATOM 1082 C C . GLN A 1 141 ? 3.098 3.499 0.674 1.00 95.94 141 GLN A C 1
ATOM 1084 O O . GLN A 1 141 ? 3.409 3.166 -0.470 1.00 95.94 141 GLN A O 1
ATOM 1089 N N . HIS A 1 142 ? 2.977 4.783 1.018 1.00 94.62 142 HIS A N 1
ATOM 1090 C CA . HIS A 1 142 ? 3.138 5.883 0.069 1.00 94.62 142 HIS A CA 1
ATOM 1091 C C . HIS A 1 142 ? 4.559 5.935 -0.513 1.00 94.62 142 HIS A C 1
ATOM 1093 O O . HIS A 1 142 ? 4.720 6.079 -1.727 1.00 94.62 142 HIS A O 1
ATOM 1099 N N . SER A 1 143 ? 5.594 5.751 0.311 1.00 94.81 143 SER A N 1
ATOM 1100 C CA . SER A 1 143 ? 6.986 5.744 -0.159 1.00 94.81 143 SER A CA 1
ATOM 1101 C C . SER A 1 143 ? 7.295 4.592 -1.130 1.00 94.81 143 SER A C 1
ATOM 1103 O O . SER A 1 143 ? 8.134 4.760 -2.017 1.00 94.81 143 SER A O 1
ATOM 1105 N N . LEU A 1 144 ? 6.581 3.463 -1.045 1.00 96.62 144 LEU A N 1
ATOM 1106 C CA . LEU A 1 144 ? 6.672 2.368 -2.023 1.00 96.62 144 LEU A CA 1
ATOM 1107 C C . LEU A 1 144 ? 6.010 2.727 -3.361 1.00 96.62 144 LEU A C 1
ATOM 1109 O O . LEU A 1 144 ? 6.623 2.544 -4.413 1.00 96.62 144 LEU A O 1
ATOM 1113 N N . MET A 1 145 ? 4.807 3.312 -3.341 1.00 94.94 145 MET A N 1
ATOM 1114 C CA . MET A 1 145 ? 4.105 3.712 -4.576 1.00 94.94 145 MET A CA 1
ATOM 1115 C C . MET A 1 145 ? 4.909 4.696 -5.422 1.00 94.94 145 MET A C 1
ATOM 1117 O O . MET A 1 145 ? 4.826 4.738 -6.649 1.00 94.94 145 MET A O 1
ATOM 1121 N N . GLN A 1 146 ? 5.703 5.533 -4.758 1.00 93.06 146 GLN A N 1
ATOM 1122 C CA . GLN A 1 146 ? 6.506 6.559 -5.400 1.00 93.06 146 GLN A CA 1
ATOM 1123 C C . GLN A 1 146 ? 7.487 5.989 -6.439 1.00 93.06 146 GLN A C 1
ATOM 1125 O O . GLN A 1 146 ? 7.856 6.724 -7.359 1.00 93.06 146 GLN A O 1
ATOM 1130 N N . PHE A 1 147 ? 7.869 4.708 -6.346 1.00 94.69 147 PHE A N 1
ATOM 1131 C CA . PHE A 1 147 ? 8.695 4.027 -7.349 1.00 94.69 147 PHE A CA 1
ATOM 1132 C C . PHE A 1 147 ? 8.019 3.937 -8.723 1.00 94.69 147 PHE A C 1
ATOM 1134 O O . PHE A 1 147 ? 8.726 3.981 -9.728 1.00 94.69 147 PHE A O 1
ATOM 1141 N N . ALA A 1 148 ? 6.683 3.909 -8.802 1.00 92.25 148 ALA A N 1
ATOM 1142 C CA . ALA A 1 148 ? 5.948 3.883 -10.071 1.00 92.25 148 ALA A CA 1
ATOM 1143 C C . ALA A 1 148 ? 6.342 5.027 -11.021 1.00 92.25 148 ALA A C 1
ATOM 1145 O O . ALA A 1 148 ? 6.369 4.855 -12.238 1.00 92.25 148 ALA A O 1
ATOM 1146 N N . ASN A 1 149 ? 6.742 6.173 -10.466 1.00 88.44 149 ASN A N 1
ATOM 1147 C CA . ASN A 1 149 ? 7.184 7.343 -11.225 1.00 88.44 149 ASN A CA 1
ATOM 1148 C C . ASN A 1 149 ? 8.549 7.173 -11.921 1.00 88.44 149 ASN A C 1
ATOM 1150 O O . ASN A 1 149 ? 8.963 8.069 -12.650 1.00 88.44 149 ASN A O 1
ATOM 1154 N N . GLU A 1 150 ? 9.258 6.064 -11.700 1.00 88.00 150 GLU A N 1
ATOM 1155 C CA . GLU A 1 150 ? 10.506 5.736 -12.404 1.00 88.00 150 GLU A CA 1
ATOM 1156 C C . GLU A 1 150 ? 10.257 4.890 -13.672 1.00 88.00 150 GLU A C 1
ATOM 1158 O O . GLU A 1 150 ? 11.175 4.665 -14.462 1.00 88.00 150 GLU A O 1
ATOM 1163 N N . LEU A 1 151 ? 9.012 4.454 -13.921 1.00 84.56 151 LEU A N 1
ATOM 1164 C CA . LEU A 1 151 ? 8.617 3.797 -15.171 1.00 84.56 151 LEU A CA 1
ATOM 1165 C C . LEU A 1 151 ? 8.529 4.825 -16.311 1.00 84.56 151 LEU A C 1
ATOM 1167 O O . LEU A 1 151 ? 7.490 5.458 -16.498 1.00 84.56 151 LEU A O 1
ATOM 1171 N N . GLY A 1 152 ? 9.612 4.991 -17.081 1.00 70.00 152 GLY A N 1
ATOM 1172 C CA . GLY A 1 152 ? 9.673 6.045 -18.103 1.00 70.00 152 GLY A CA 1
ATOM 1173 C C . GLY A 1 152 ? 10.697 5.890 -19.233 1.00 70.00 152 GLY A C 1
ATOM 1174 O O . GLY A 1 152 ? 11.042 6.889 -19.853 1.00 70.00 152 GLY A O 1
ATOM 1175 N N . LEU A 1 153 ? 11.206 4.691 -19.534 1.00 55.78 153 LEU A N 1
ATOM 1176 C CA . LEU A 1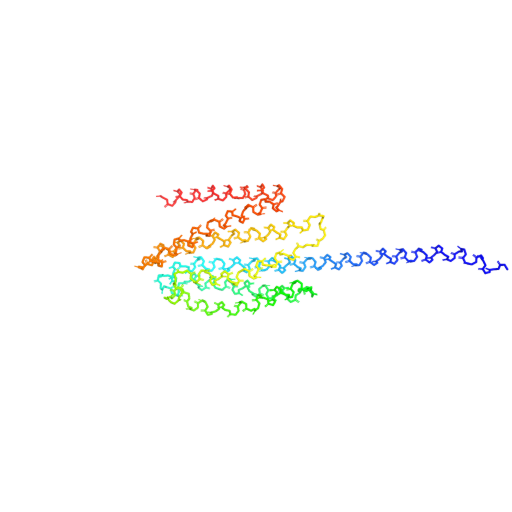 153 ? 12.113 4.488 -20.678 1.00 55.78 153 LEU A CA 1
ATOM 1177 C C . LEU A 1 153 ? 11.341 4.030 -21.931 1.00 55.78 153 LEU A C 1
ATOM 1179 O O . LEU A 1 153 ? 10.611 3.043 -21.890 1.00 55.78 153 LEU A O 1
ATOM 1183 N N . GLY A 1 154 ? 11.525 4.738 -23.054 1.00 49.62 154 GLY A N 1
ATOM 1184 C CA . GLY A 1 154 ? 11.289 4.203 -24.406 1.00 49.62 154 GLY A CA 1
ATOM 1185 C C . GLY A 1 154 ? 9.902 4.356 -25.048 1.00 49.62 154 GLY A C 1
ATOM 1186 O O . GLY A 1 154 ? 9.695 3.807 -26.126 1.00 49.62 154 GLY A O 1
ATOM 1187 N N . THR A 1 155 ? 8.948 5.095 -24.472 1.00 46.94 155 THR A N 1
ATOM 1188 C CA . THR A 1 155 ? 7.644 5.333 -25.129 1.00 46.94 155 THR A CA 1
ATOM 1189 C C . THR A 1 155 ? 7.483 6.802 -25.521 1.00 46.94 155 THR A C 1
ATOM 1191 O O . THR A 1 155 ? 7.877 7.700 -24.793 1.00 46.94 155 THR A O 1
ATOM 1194 N N . GLY A 1 156 ? 6.858 7.112 -26.657 1.00 48.59 156 GLY A N 1
ATOM 1195 C CA . GLY A 1 156 ? 6.501 8.501 -27.009 1.00 48.59 156 GLY A CA 1
ATOM 1196 C C . GLY A 1 156 ? 5.462 9.143 -26.067 1.00 48.59 156 GLY A C 1
ATOM 1197 O O . GLY A 1 156 ? 4.973 10.229 -26.353 1.00 48.59 156 GLY A O 1
ATOM 1198 N N . ASN A 1 157 ? 5.101 8.457 -24.974 1.00 51.41 157 ASN A N 1
ATOM 1199 C CA . ASN A 1 157 ? 4.089 8.824 -23.988 1.00 51.41 157 ASN A CA 1
ATOM 1200 C C . ASN A 1 157 ? 4.542 8.442 -22.555 1.00 51.41 157 ASN A C 1
ATOM 1202 O O . ASN A 1 157 ? 3.780 7.873 -21.771 1.00 51.41 157 ASN A O 1
ATOM 1206 N N . ILE A 1 158 ? 5.809 8.732 -22.225 1.00 49.75 158 ILE A N 1
ATOM 1207 C CA . ILE A 1 158 ? 6.482 8.478 -20.927 1.00 49.75 158 ILE A CA 1
ATOM 1208 C C . ILE A 1 158 ? 5.655 8.909 -19.705 1.00 49.75 158 ILE A C 1
ATOM 1210 O O . ILE A 1 158 ? 5.770 8.326 -18.633 1.00 49.75 158 ILE A O 1
ATOM 1214 N N . THR A 1 159 ? 4.771 9.891 -19.859 1.00 55.56 159 THR A N 1
ATOM 1215 C CA . THR A 1 159 ? 3.904 10.406 -18.795 1.00 55.56 159 THR A CA 1
ATOM 1216 C C . THR A 1 159 ? 2.748 9.486 -18.392 1.00 55.56 159 THR A C 1
ATOM 1218 O O . THR A 1 159 ? 2.144 9.735 -17.353 1.00 55.56 159 THR A O 1
ATOM 1221 N N . SER A 1 160 ? 2.406 8.457 -19.175 1.00 65.19 160 SER A N 1
ATOM 1222 C CA . SER A 1 160 ? 1.160 7.693 -18.985 1.00 65.19 160 SER A CA 1
ATOM 1223 C C . SER A 1 160 ? 1.309 6.460 -18.082 1.00 65.19 160 SER A C 1
ATOM 1225 O O . SER A 1 160 ? 0.502 6.271 -17.173 1.00 65.19 160 SER A O 1
ATOM 1227 N N . TYR A 1 161 ? 2.350 5.634 -18.251 1.00 79.31 161 TYR A N 1
ATOM 1228 C CA . TYR A 1 161 ? 2.401 4.328 -17.572 1.00 79.31 161 TYR A CA 1
ATOM 1229 C C . TYR A 1 161 ? 2.750 4.427 -16.076 1.00 79.31 161 TYR A C 1
ATOM 1231 O O . TYR A 1 161 ? 2.020 3.920 -15.231 1.00 79.31 161 TYR A O 1
ATOM 1239 N N . GLY A 1 162 ? 3.811 5.153 -15.710 1.00 85.56 162 GLY A N 1
ATOM 1240 C CA . GLY A 1 162 ? 4.121 5.393 -14.294 1.00 85.56 162 GLY A CA 1
ATOM 1241 C C . GLY A 1 162 ? 2.998 6.135 -13.559 1.00 85.56 162 GLY A C 1
ATOM 1242 O O . GLY A 1 162 ? 2.654 5.786 -12.431 1.00 85.56 162 GLY A O 1
ATOM 1243 N N . ARG A 1 163 ? 2.353 7.101 -14.231 1.00 85.94 163 ARG A N 1
ATOM 1244 C CA . ARG A 1 163 ? 1.217 7.858 -13.681 1.00 85.94 163 ARG A CA 1
ATOM 1245 C C . ARG A 1 163 ? -0.020 6.990 -13.478 1.00 85.94 163 ARG A C 1
ATOM 1247 O O . ARG A 1 163 ? -0.681 7.140 -12.458 1.00 85.94 163 ARG A O 1
ATOM 1254 N N . THR A 1 164 ? -0.335 6.089 -14.408 1.00 88.94 164 THR A N 1
ATOM 1255 C CA . THR A 1 164 ? -1.470 5.163 -14.254 1.00 88.94 164 THR A CA 1
ATOM 1256 C C . THR A 1 164 ? -1.228 4.150 -13.149 1.00 88.94 164 THR A C 1
ATOM 1258 O O . THR A 1 164 ? -2.124 3.951 -12.333 1.00 88.94 164 THR A O 1
ATOM 1261 N N . VAL A 1 165 ? -0.027 3.566 -13.060 1.00 91.50 165 VAL A N 1
ATOM 1262 C CA . VAL A 1 165 ? 0.341 2.671 -11.948 1.00 91.50 165 VAL A CA 1
ATOM 1263 C C . VAL A 1 165 ? 0.228 3.408 -10.612 1.00 91.50 165 VAL A C 1
ATOM 1265 O O . VAL A 1 165 ? -0.431 2.924 -9.695 1.00 91.50 165 VAL A O 1
ATOM 1268 N N . TYR A 1 166 ? 0.771 4.622 -10.520 1.00 93.38 166 TYR A N 1
ATOM 1269 C CA . TYR A 1 166 ? 0.646 5.439 -9.314 1.00 93.38 166 TYR A CA 1
ATOM 1270 C C . TYR A 1 166 ? -0.821 5.758 -8.973 1.00 93.38 166 TYR A C 1
ATOM 1272 O O . TYR A 1 166 ? -1.235 5.631 -7.822 1.00 93.38 166 TYR A O 1
ATOM 1280 N N . ALA A 1 167 ? -1.627 6.155 -9.962 1.00 94.38 167 ALA A N 1
ATOM 1281 C CA . ALA A 1 167 ? -3.028 6.521 -9.761 1.00 94.38 167 ALA A CA 1
ATOM 1282 C C . ALA A 1 167 ? -3.887 5.329 -9.312 1.00 94.38 167 ALA A C 1
ATOM 1284 O O . ALA A 1 167 ? -4.698 5.471 -8.395 1.00 94.38 167 ALA A O 1
ATOM 1285 N N . ILE A 1 168 ? -3.690 4.140 -9.895 1.00 94.19 168 ILE A N 1
ATOM 1286 C CA . ILE A 1 168 ? -4.430 2.946 -9.468 1.00 94.19 168 ILE A CA 1
ATOM 1287 C C . ILE A 1 168 ? -3.989 2.479 -8.077 1.00 94.19 168 ILE A C 1
ATOM 1289 O O . ILE A 1 168 ? -4.828 2.077 -7.275 1.00 94.19 168 ILE A O 1
ATOM 1293 N N . GLU A 1 169 ? -2.700 2.577 -7.742 1.00 96.50 169 GLU A N 1
ATOM 1294 C CA . GLU A 1 169 ? -2.216 2.294 -6.388 1.00 96.50 169 GLU A CA 1
ATOM 1295 C C . GLU A 1 169 ? -2.777 3.279 -5.359 1.00 96.50 169 GLU A C 1
ATOM 1297 O O . GLU A 1 169 ? -3.161 2.860 -4.267 1.00 96.50 169 GLU A O 1
ATOM 1302 N N . LEU A 1 170 ? -2.902 4.561 -5.717 1.00 97.19 170 LEU A N 1
ATOM 1303 C CA . LEU A 1 170 ? -3.507 5.578 -4.857 1.00 97.19 170 LEU A CA 1
ATOM 1304 C C . LEU A 1 170 ? -4.989 5.290 -4.609 1.00 97.19 170 LEU A C 1
ATOM 1306 O O . LEU A 1 170 ? -5.451 5.388 -3.473 1.00 97.19 170 LEU A O 1
ATOM 1310 N N . SER A 1 171 ? -5.722 4.894 -5.653 1.00 96.75 171 SER A N 1
ATOM 1311 C CA . SER A 1 171 ? -7.123 4.478 -5.538 1.00 96.75 171 SER A CA 1
ATOM 1312 C C . SER A 1 171 ? -7.262 3.277 -4.600 1.00 96.75 171 SER A C 1
ATOM 1314 O O . SER A 1 171 ? -8.048 3.332 -3.656 1.00 96.75 171 SER A O 1
ATOM 1316 N N . LYS A 1 172 ? -6.429 2.242 -4.771 1.00 96.50 172 LYS A N 1
ATOM 1317 C CA . LYS A 1 172 ? -6.409 1.064 -3.888 1.00 96.50 172 LYS A CA 1
ATOM 1318 C C . LYS A 1 172 ? -6.070 1.420 -2.438 1.00 96.50 172 LYS A C 1
ATOM 1320 O O . LYS A 1 172 ? -6.664 0.866 -1.518 1.00 96.50 172 LYS A O 1
ATOM 1325 N N . ALA A 1 173 ? -5.124 2.332 -2.217 1.00 97.69 173 ALA A N 1
ATOM 1326 C CA . ALA A 1 173 ? -4.745 2.771 -0.876 1.00 97.69 173 ALA A CA 1
ATOM 1327 C C . ALA A 1 173 ? -5.883 3.525 -0.172 1.00 97.69 173 ALA A C 1
ATOM 1329 O O . ALA A 1 173 ? -6.134 3.286 1.013 1.00 97.69 173 ALA A O 1
ATOM 1330 N N . ALA A 1 174 ? -6.585 4.390 -0.911 1.00 98.00 174 ALA A N 1
ATOM 1331 C CA . ALA A 1 174 ? -7.743 5.134 -0.430 1.00 98.00 174 ALA A CA 1
ATOM 1332 C C . ALA A 1 174 ? -8.933 4.212 -0.117 1.00 98.00 174 ALA A C 1
ATOM 1334 O O . ALA A 1 174 ? -9.527 4.325 0.952 1.00 98.00 174 ALA A O 1
ATOM 1335 N N . GLU A 1 175 ? -9.242 3.256 -0.991 1.00 97.00 175 GLU A N 1
ATOM 1336 C CA . GLU A 1 175 ? -10.307 2.269 -0.766 1.00 97.00 175 GLU A CA 1
ATOM 1337 C C . GLU A 1 175 ? -9.989 1.351 0.426 1.00 97.00 175 GLU A C 1
ATOM 1339 O O . GLU A 1 175 ? -10.825 1.120 1.297 1.00 97.00 175 GLU A O 1
ATOM 1344 N N . SER A 1 176 ? -8.735 0.926 0.561 1.00 98.00 176 SER A N 1
ATOM 1345 C CA . SER A 1 176 ? -8.279 0.172 1.728 1.00 98.00 176 SER A CA 1
ATOM 1346 C C . SER A 1 176 ? -8.393 0.988 3.034 1.00 98.00 176 SER A C 1
ATOM 1348 O O . SER A 1 176 ? -8.793 0.452 4.066 1.00 98.00 176 SER A O 1
ATOM 1350 N N . LEU A 1 177 ? -8.153 2.309 3.009 1.00 98.06 177 LEU A N 1
ATOM 1351 C CA . LEU A 1 177 ? -8.395 3.178 4.174 1.00 98.06 177 LEU A CA 1
ATOM 1352 C C . LEU A 1 177 ? -9.879 3.243 4.537 1.00 98.06 177 LEU A C 1
ATOM 1354 O O . LEU A 1 177 ? -10.218 3.199 5.719 1.00 98.06 177 LEU A O 1
ATOM 1358 N N . GLN A 1 178 ? -10.768 3.291 3.542 1.00 98.00 178 GLN A N 1
ATOM 1359 C CA . GLN A 1 178 ? -12.207 3.209 3.786 1.00 98.00 178 GLN A CA 1
ATOM 1360 C C . GLN A 1 178 ? -12.573 1.881 4.457 1.00 98.00 178 GLN A C 1
ATOM 1362 O O . GLN A 1 178 ? -13.295 1.895 5.453 1.00 98.00 178 GLN A O 1
ATOM 1367 N N . ARG A 1 179 ? -12.054 0.740 3.976 1.00 97.88 179 ARG A N 1
ATOM 1368 C CA . ARG A 1 179 ? -12.311 -0.570 4.600 1.00 97.88 179 ARG A CA 1
ATOM 1369 C C . ARG A 1 179 ? -11.843 -0.621 6.049 1.00 97.88 179 ARG A C 1
ATOM 1371 O O . ARG A 1 179 ? -12.611 -1.020 6.922 1.00 97.88 179 ARG A O 1
ATOM 1378 N N . SER A 1 180 ? -10.606 -0.205 6.311 1.00 98.12 180 SER A N 1
ATOM 1379 C CA . SER A 1 180 ? -10.005 -0.270 7.645 1.00 98.12 180 SER A CA 1
ATOM 1380 C C . SER A 1 180 ? -10.687 0.679 8.641 1.00 98.12 180 SER A C 1
ATOM 1382 O O . SER A 1 180 ? -11.115 0.238 9.709 1.00 98.12 180 SER A O 1
ATOM 1384 N N . ILE A 1 181 ? -10.905 1.947 8.272 1.00 98.12 181 ILE A N 1
ATOM 1385 C CA . ILE A 1 181 ? -11.592 2.926 9.134 1.00 98.12 181 ILE A CA 1
ATOM 1386 C C . ILE A 1 181 ? -13.076 2.571 9.285 1.00 98.12 181 ILE A C 1
ATOM 1388 O O . ILE A 1 181 ? -13.647 2.722 10.363 1.00 98.12 181 ILE A O 1
ATOM 1392 N N . GLY A 1 182 ? -13.710 2.059 8.229 1.00 97.94 182 GLY A N 1
ATOM 1393 C CA . GLY A 1 182 ? -15.073 1.536 8.287 1.00 97.94 182 GLY A CA 1
ATOM 1394 C C . GLY A 1 182 ? -15.189 0.380 9.279 1.00 97.94 182 GLY A C 1
ATOM 1395 O O . GLY A 1 182 ? -16.084 0.381 10.122 1.00 97.94 182 GLY A O 1
ATOM 1396 N N . MET A 1 183 ? -14.240 -0.560 9.258 1.00 98.19 183 MET A N 1
ATOM 1397 C CA . MET A 1 183 ? -14.159 -1.629 10.256 1.00 98.19 183 MET A CA 1
ATOM 1398 C C . MET A 1 183 ? -13.962 -1.069 11.671 1.00 98.19 183 MET A C 1
ATOM 1400 O O . MET A 1 183 ? -14.624 -1.520 12.604 1.00 98.19 183 MET A O 1
ATOM 1404 N N . HIS A 1 184 ? -13.125 -0.042 11.840 1.00 97.56 184 HIS A N 1
ATOM 1405 C CA . HIS A 1 184 ? -12.953 0.652 13.119 1.00 97.56 184 HIS A CA 1
ATOM 1406 C C . HIS A 1 184 ? -14.259 1.260 13.633 1.00 97.56 184 HIS A C 1
ATOM 1408 O O . HIS A 1 184 ? -14.641 1.022 14.779 1.00 97.56 184 HIS A O 1
ATOM 1414 N N . LEU A 1 185 ? -14.994 1.969 12.779 1.00 97.75 185 LEU A N 1
ATOM 1415 C CA . LEU A 1 185 ? -16.306 2.523 13.108 1.00 97.75 185 LEU A CA 1
ATOM 1416 C C . LEU A 1 185 ? -17.326 1.442 13.498 1.00 97.75 185 LEU A C 1
ATOM 1418 O O . LEU A 1 185 ? -18.158 1.689 14.368 1.00 97.75 185 LEU A O 1
ATOM 1422 N N . LEU A 1 186 ? -17.264 0.256 12.885 1.00 97.62 186 LEU A N 1
ATOM 1423 C CA . LEU A 1 186 ? -18.175 -0.855 13.178 1.00 97.62 186 LEU A CA 1
ATOM 1424 C C . LEU A 1 186 ? -17.826 -1.585 14.481 1.00 97.62 186 LEU A C 1
ATOM 1426 O O . LEU A 1 186 ? -18.719 -1.908 15.261 1.00 97.62 186 LEU A O 1
ATOM 1430 N N . VAL A 1 187 ? -16.543 -1.855 14.721 1.00 97.25 187 VAL A N 1
ATOM 1431 C CA . VAL A 1 187 ? -16.083 -2.673 15.857 1.00 97.25 187 VAL A CA 1
ATOM 1432 C C . VAL A 1 187 ? -15.912 -1.833 17.119 1.00 97.25 187 VAL A C 1
ATOM 1434 O O . VAL A 1 187 ? -16.285 -2.258 18.213 1.00 97.25 187 VAL A O 1
ATOM 1437 N N . ARG A 1 188 ? -15.332 -0.635 16.990 1.00 95.88 188 ARG A N 1
ATOM 1438 C CA . ARG A 1 188 ? -14.959 0.213 18.128 1.00 95.88 188 ARG A CA 1
ATOM 1439 C C . ARG A 1 188 ? -15.123 1.706 17.814 1.00 95.88 188 ARG A C 1
ATOM 1441 O O . ARG A 1 188 ? -14.143 2.454 17.854 1.00 95.88 188 ARG A O 1
ATOM 1448 N N . PRO A 1 189 ? -16.352 2.183 17.551 1.00 96.44 189 PRO A N 1
ATOM 1449 C CA . PRO A 1 189 ? -16.585 3.608 17.357 1.00 96.44 189 PRO A CA 1
ATOM 1450 C C . PRO A 1 189 ? -16.169 4.391 18.607 1.00 96.44 189 PRO A C 1
ATOM 1452 O O . PRO A 1 189 ? -16.391 3.957 19.745 1.00 96.44 189 PRO A O 1
ATOM 1455 N N . SER A 1 190 ? -15.571 5.566 18.414 1.00 94.19 190 SER A N 1
ATOM 1456 C CA . SER A 1 190 ? -15.147 6.391 19.540 1.00 94.19 190 SER A CA 1
ATOM 1457 C C . SER A 1 190 ? -16.342 6.830 20.386 1.00 94.19 190 SER A C 1
ATOM 1459 O O . SER A 1 190 ? -17.343 7.336 19.885 1.00 94.19 190 SER A O 1
ATOM 1461 N N . LYS A 1 191 ? -16.213 6.709 21.711 1.00 94.00 191 LYS A N 1
ATOM 1462 C CA . LYS A 1 191 ? -17.231 7.184 22.666 1.00 94.00 191 LYS A CA 1
ATOM 1463 C C . LYS A 1 191 ? -17.194 8.703 22.870 1.00 94.00 191 LYS A C 1
ATOM 1465 O O . LYS A 1 191 ? -18.085 9.260 23.504 1.00 94.00 191 LYS A O 1
ATOM 1470 N N . LYS A 1 192 ? -16.145 9.376 22.382 1.00 95.00 192 LYS A N 1
ATOM 1471 C CA . LYS A 1 192 ? -15.992 10.833 22.466 1.00 95.00 192 LYS A CA 1
ATOM 1472 C C . LYS A 1 192 ? -16.551 11.456 21.181 1.00 95.00 192 LYS A C 1
ATOM 1474 O O . LYS A 1 192 ? -15.980 11.191 20.124 1.00 95.00 192 LYS A O 1
ATOM 1479 N N . PRO A 1 193 ? -17.580 12.325 21.241 1.00 95.56 193 PRO A N 1
ATOM 1480 C CA . PRO A 1 193 ? -18.232 12.859 20.041 1.00 95.56 193 PRO A CA 1
ATOM 1481 C C . PRO A 1 193 ? -17.279 13.513 19.031 1.00 95.56 193 PRO A C 1
ATOM 1483 O O . PRO A 1 193 ? -17.420 13.308 17.831 1.00 95.56 193 PRO A O 1
ATOM 1486 N N . ALA A 1 194 ? -16.275 14.259 19.505 1.00 94.50 194 ALA A N 1
ATOM 1487 C CA . ALA A 1 194 ? -15.280 14.883 18.631 1.00 94.50 194 ALA A CA 1
ATOM 1488 C C . ALA A 1 194 ? -14.447 13.842 17.860 1.00 94.50 194 ALA A C 1
ATOM 1490 O O . ALA A 1 194 ? -14.380 13.899 16.639 1.00 94.50 194 ALA A O 1
ATOM 1491 N N . ALA A 1 195 ? -13.896 12.846 18.558 1.00 93.94 195 ALA A N 1
ATOM 1492 C CA . ALA A 1 195 ? -13.082 11.804 17.934 1.00 93.94 195 ALA A CA 1
ATOM 1493 C C . ALA A 1 195 ? -13.908 10.878 17.024 1.00 93.94 195 ALA A C 1
ATOM 1495 O O . ALA A 1 195 ? -13.403 10.437 15.999 1.00 93.94 195 ALA A O 1
ATOM 1496 N N . TYR A 1 196 ? -15.181 10.626 17.349 1.00 96.88 196 TYR A N 1
ATOM 1497 C CA . TYR A 1 196 ? -16.103 9.919 16.453 1.00 96.88 196 TYR A CA 1
ATOM 1498 C C . TYR A 1 196 ? -16.318 10.694 15.148 1.00 96.88 196 TYR A C 1
ATOM 1500 O O . TYR A 1 196 ? -16.212 10.133 14.060 1.00 96.88 196 TYR A O 1
ATOM 1508 N N . ASN A 1 197 ? -16.561 12.005 15.243 1.00 96.56 197 ASN A N 1
ATOM 1509 C CA . ASN A 1 197 ? -16.699 12.854 14.062 1.00 96.56 197 ASN A CA 1
ATOM 1510 C C . ASN A 1 197 ? -15.424 12.853 13.211 1.00 96.56 197 ASN A C 1
ATOM 1512 O O . ASN A 1 197 ? -15.520 12.901 11.987 1.00 96.56 197 ASN A O 1
ATOM 1516 N N . ASP A 1 198 ? -14.247 12.772 13.831 1.00 95.31 198 ASP A N 1
ATOM 1517 C CA . ASP A 1 198 ? -12.981 12.667 13.106 1.00 95.31 198 ASP A CA 1
ATOM 1518 C C . ASP A 1 198 ? -12.846 11.319 12.372 1.00 95.31 198 ASP A C 1
ATOM 1520 O O . ASP A 1 198 ? -12.425 11.318 11.217 1.00 95.31 198 ASP A O 1
ATOM 1524 N N . GLN A 1 199 ? -13.308 10.197 12.948 1.00 95.69 199 GLN A N 1
ATOM 1525 C CA . GLN A 1 199 ? -13.381 8.902 12.238 1.00 95.69 199 GLN A CA 1
ATOM 1526 C C . GLN A 1 199 ? -14.282 8.982 11.004 1.00 95.69 199 GLN A C 1
ATOM 1528 O O . GLN A 1 199 ? -13.888 8.574 9.913 1.00 95.69 199 GLN A O 1
ATOM 1533 N N . VAL A 1 200 ? -15.487 9.539 11.161 1.00 97.69 200 VAL A N 1
ATOM 1534 C CA . VAL A 1 200 ? -16.456 9.675 10.062 1.00 97.69 200 VAL A CA 1
ATOM 1535 C C . VAL A 1 200 ? -15.918 10.593 8.962 1.00 97.69 200 VAL A C 1
ATOM 1537 O O . VAL A 1 200 ? -16.054 10.288 7.776 1.00 97.69 200 VAL A O 1
ATOM 1540 N N . LYS A 1 201 ? -15.266 11.702 9.334 1.00 97.12 201 LYS A N 1
ATOM 1541 C CA . LYS A 1 201 ? -14.614 12.603 8.373 1.00 97.12 201 LYS A CA 1
ATOM 1542 C C . LYS A 1 201 ? -13.480 11.912 7.628 1.00 97.12 201 LYS A C 1
ATOM 1544 O O . LYS A 1 201 ? -13.407 12.059 6.410 1.00 97.12 201 LYS A O 1
ATOM 1549 N N . ALA A 1 202 ? -12.618 11.175 8.328 1.00 96.44 202 ALA A N 1
ATOM 1550 C CA . ALA A 1 202 ? -11.520 10.439 7.707 1.00 96.44 202 ALA A CA 1
ATOM 1551 C C . ALA A 1 202 ? -12.064 9.415 6.699 1.00 96.44 202 ALA A C 1
ATOM 1553 O O . ALA A 1 202 ? -11.686 9.446 5.530 1.00 96.44 202 ALA A O 1
ATOM 1554 N N . PHE A 1 203 ? -13.050 8.609 7.108 1.00 97.19 203 PHE A N 1
ATOM 1555 C CA . PHE A 1 203 ? -13.743 7.653 6.239 1.00 97.19 203 PHE A CA 1
ATOM 1556 C C . PHE A 1 203 ? -14.281 8.309 4.954 1.00 97.19 203 PHE A C 1
ATOM 1558 O O . PHE A 1 203 ? -13.967 7.871 3.846 1.00 97.19 203 PHE A O 1
ATOM 1565 N N . GLY A 1 204 ? -15.034 9.408 5.082 1.00 97.00 204 GLY A N 1
ATOM 1566 C CA . GLY A 1 204 ? -15.582 10.129 3.928 1.00 97.00 204 GLY A CA 1
ATOM 1567 C C . GLY A 1 204 ? -14.516 10.790 3.042 1.00 97.00 204 GLY A C 1
ATOM 1568 O O . GLY A 1 204 ? -14.671 10.840 1.821 1.00 97.00 204 GLY A O 1
ATOM 1569 N N . SER A 1 205 ? -13.416 11.263 3.634 1.00 97.19 205 SER A N 1
ATOM 1570 C CA . SER A 1 205 ? -12.321 11.915 2.903 1.00 97.19 205 SER A CA 1
ATOM 1571 C C . SER A 1 205 ? -11.580 10.933 1.996 1.00 97.19 205 SER A C 1
ATOM 1573 O O . SER A 1 205 ? -11.240 11.284 0.867 1.00 97.19 205 SER A O 1
ATOM 1575 N N . TYR A 1 206 ? -11.386 9.688 2.438 1.00 97.12 206 TYR A N 1
ATOM 1576 C CA . TYR A 1 206 ? -10.744 8.666 1.608 1.00 97.12 206 TYR A CA 1
ATOM 1577 C C . TYR A 1 206 ? -11.648 8.135 0.493 1.00 97.12 206 TYR A C 1
ATOM 1579 O O . TYR A 1 206 ? -11.140 7.784 -0.569 1.00 97.12 206 TYR A O 1
ATOM 1587 N N . ASN A 1 207 ? -12.974 8.174 0.661 1.00 95.31 207 ASN A N 1
ATOM 1588 C CA . ASN A 1 207 ? -13.904 7.996 -0.461 1.00 95.31 207 ASN A CA 1
ATOM 1589 C C . ASN A 1 207 ? -13.724 9.079 -1.527 1.00 95.31 207 ASN A C 1
ATOM 1591 O O . ASN A 1 207 ? -13.624 8.780 -2.713 1.00 95.31 207 ASN A O 1
ATOM 1595 N N . TYR A 1 208 ? -13.602 10.341 -1.118 1.00 97.19 208 TYR A N 1
ATOM 1596 C CA . TYR A 1 208 ? -13.339 11.416 -2.070 1.00 97.19 208 TYR A CA 1
ATOM 1597 C C . TYR A 1 208 ? -11.972 11.266 -2.766 1.00 97.19 208 TYR A C 1
ATOM 1599 O O . TYR A 1 208 ? -11.877 11.446 -3.981 1.00 97.19 208 TYR A O 1
ATOM 1607 N N . LEU A 1 209 ? -10.927 10.876 -2.024 1.00 97.25 209 LEU A N 1
ATOM 1608 C CA . LEU A 1 209 ? -9.590 10.632 -2.577 1.00 97.25 209 LEU A CA 1
ATOM 1609 C C . LEU A 1 209 ? -9.576 9.497 -3.607 1.00 97.25 209 LEU A C 1
ATOM 1611 O O . LEU A 1 209 ? -8.927 9.633 -4.642 1.00 97.25 209 LEU A O 1
ATOM 1615 N N . GLU A 1 210 ? -10.291 8.400 -3.354 1.00 97.06 210 GLU A N 1
ATOM 1616 C CA . GLU A 1 210 ? -10.398 7.293 -4.307 1.00 97.06 210 GLU A CA 1
ATOM 1617 C C . GLU A 1 210 ? -10.974 7.768 -5.646 1.00 97.06 210 GLU A C 1
ATOM 1619 O O . GLU A 1 210 ? -10.416 7.461 -6.698 1.00 97.06 210 GLU A O 1
ATOM 1624 N N . GLN A 1 211 ? -12.045 8.567 -5.618 1.00 96.56 211 GLN A N 1
ATOM 1625 C CA . GLN A 1 211 ? -12.663 9.092 -6.839 1.00 96.56 211 GLN A CA 1
ATOM 1626 C C . GLN A 1 211 ? -11.712 10.011 -7.615 1.00 96.56 211 GLN A C 1
ATOM 1628 O O . GLN A 1 211 ? -11.646 9.931 -8.842 1.00 96.56 211 GLN A O 1
ATOM 1633 N N . ILE A 1 212 ? -10.929 10.842 -6.914 1.00 97.06 212 ILE A N 1
ATOM 1634 C CA . ILE A 1 212 ? -9.873 11.649 -7.542 1.00 97.06 212 ILE A CA 1
ATOM 1635 C C . ILE A 1 212 ? -8.813 10.743 -8.175 1.00 97.06 212 ILE A C 1
ATOM 1637 O O . ILE A 1 212 ? -8.441 10.951 -9.325 1.00 97.06 212 ILE A O 1
ATOM 1641 N N . ALA A 1 213 ? -8.350 9.716 -7.465 1.00 95.94 213 ALA A N 1
ATOM 1642 C CA . ALA A 1 213 ? -7.332 8.802 -7.971 1.00 95.94 213 ALA A CA 1
ATOM 1643 C C . ALA A 1 213 ? -7.811 8.015 -9.207 1.00 95.94 213 ALA A C 1
ATOM 1645 O O . ALA A 1 213 ? -7.065 7.862 -10.174 1.00 95.94 213 ALA A O 1
ATOM 1646 N N . LEU A 1 214 ? -9.076 7.584 -9.231 1.00 95.25 214 LEU A N 1
ATOM 1647 C CA . LEU A 1 214 ? -9.694 6.966 -10.407 1.00 95.25 214 LEU A CA 1
ATOM 1648 C C . LEU A 1 214 ? -9.829 7.954 -11.574 1.00 95.25 214 LEU A C 1
ATOM 1650 O O . LEU A 1 214 ? -9.611 7.577 -12.726 1.00 95.25 214 LEU A O 1
ATOM 1654 N N . ALA A 1 215 ? -10.156 9.220 -11.305 1.00 94.25 215 ALA A N 1
ATOM 1655 C CA . ALA A 1 215 ? -10.178 10.259 -12.332 1.00 94.25 215 ALA A CA 1
ATOM 1656 C C . ALA A 1 215 ? -8.778 10.508 -12.919 1.00 94.25 215 ALA A C 1
ATOM 1658 O O . ALA A 1 215 ? -8.641 10.615 -14.136 1.00 94.25 215 ALA A O 1
ATOM 1659 N N . GLU A 1 216 ? -7.736 10.514 -12.084 1.00 92.31 216 GLU A N 1
ATOM 1660 C CA . GLU A 1 216 ? -6.338 10.608 -12.520 1.00 92.31 216 GLU A CA 1
ATOM 1661 C C . GLU A 1 216 ? -5.901 9.395 -13.347 1.00 92.31 216 GLU A C 1
ATOM 1663 O O . GLU A 1 216 ? -5.198 9.559 -14.344 1.00 92.31 216 GLU A O 1
ATOM 1668 N N . PHE A 1 217 ? -6.357 8.186 -12.998 1.00 92.06 217 PHE A N 1
ATOM 1669 C CA . PHE A 1 217 ? -6.140 6.997 -13.825 1.00 92.06 217 PHE A CA 1
ATOM 1670 C C . PHE A 1 217 ? -6.805 7.153 -15.197 1.00 92.06 217 PHE A C 1
ATOM 1672 O O . PHE A 1 217 ? -6.169 6.917 -16.222 1.00 92.06 217 PHE A O 1
ATOM 1679 N N . ASN A 1 218 ? -8.060 7.610 -15.228 1.00 91.06 218 ASN A N 1
ATOM 1680 C CA . ASN A 1 218 ? -8.801 7.826 -16.472 1.00 91.06 218 ASN A CA 1
ATOM 1681 C C . ASN A 1 218 ? -8.174 8.910 -17.357 1.00 91.06 218 ASN A C 1
ATOM 1683 O O . ASN A 1 218 ? -8.182 8.781 -18.577 1.00 91.06 218 ASN A O 1
ATOM 1687 N N . ALA A 1 219 ? -7.643 9.975 -16.752 1.00 87.81 219 ALA A N 1
ATOM 1688 C CA . ALA A 1 219 ? -6.989 11.064 -17.469 1.00 87.81 219 ALA A CA 1
ATOM 1689 C C . ALA A 1 219 ? -5.563 10.703 -17.919 1.00 87.81 219 ALA A C 1
ATOM 1691 O O . ALA A 1 219 ? -5.092 11.199 -18.941 1.00 87.81 219 ALA A O 1
ATOM 1692 N N . GLY A 1 220 ? -4.861 9.877 -17.140 1.00 82.19 220 GLY A N 1
ATOM 1693 C CA . GLY A 1 220 ? -3.475 9.496 -17.392 1.00 82.19 220 GLY A CA 1
ATOM 1694 C C . GLY A 1 220 ? -3.306 8.265 -18.279 1.00 82.19 220 GLY A C 1
ATOM 1695 O O . GLY A 1 220 ? -2.237 8.111 -18.868 1.00 82.19 220 GLY A O 1
ATOM 1696 N N . GLY A 1 221 ? -4.306 7.385 -18.361 1.00 84.56 221 GLY A N 1
ATOM 1697 C CA . GLY A 1 221 ? -4.235 6.112 -19.081 1.00 84.56 221 GLY A CA 1
ATOM 1698 C C . GLY A 1 221 ? -4.688 6.164 -20.529 1.00 84.56 221 GLY A C 1
ATOM 1699 O O . GLY A 1 221 ? -5.307 7.124 -20.986 1.00 84.56 221 GLY A O 1
ATOM 1700 N N . THR A 1 222 ? -4.374 5.104 -21.273 1.00 87.19 222 THR A N 1
ATOM 1701 C CA . THR A 1 222 ? -4.927 4.929 -22.616 1.00 87.19 222 THR A CA 1
ATOM 1702 C C . THR A 1 222 ? -6.393 4.505 -22.532 1.00 87.19 222 THR A C 1
ATOM 1704 O O . THR A 1 222 ? -6.845 3.958 -21.525 1.00 87.19 222 THR A O 1
ATOM 1707 N N . GLN A 1 223 ? -7.144 4.686 -23.621 1.00 88.44 223 GLN A N 1
ATOM 1708 C CA . GLN A 1 223 ? -8.524 4.200 -23.691 1.00 88.44 223 GLN A CA 1
ATOM 1709 C C . GLN A 1 223 ? -8.614 2.690 -23.399 1.00 88.44 223 GLN A C 1
ATOM 1711 O O . GLN A 1 223 ? -9.521 2.253 -22.696 1.00 88.44 223 GLN A O 1
ATOM 1716 N N . ALA A 1 224 ? -7.636 1.908 -23.872 1.00 89.44 224 ALA A N 1
ATOM 1717 C CA . ALA A 1 224 ? -7.573 0.472 -23.621 1.00 89.44 224 ALA A CA 1
ATOM 1718 C C . ALA A 1 224 ? -7.396 0.142 -22.127 1.00 89.44 224 ALA A C 1
ATOM 1720 O O . ALA A 1 224 ? -8.052 -0.773 -21.629 1.00 89.44 224 ALA A O 1
ATOM 1721 N N . ASP A 1 225 ? -6.567 0.900 -21.401 1.00 88.81 225 ASP A N 1
ATOM 1722 C CA . ASP A 1 225 ? -6.371 0.720 -19.955 1.00 88.81 225 ASP A CA 1
ATOM 1723 C C . ASP A 1 225 ? -7.657 1.027 -19.178 1.00 88.81 225 ASP A C 1
ATOM 1725 O O . ASP A 1 225 ? -8.063 0.268 -18.295 1.00 88.81 225 ASP A O 1
ATOM 1729 N N . VAL A 1 226 ? -8.336 2.118 -19.545 1.00 91.06 226 VAL A N 1
ATOM 1730 C CA . VAL A 1 226 ? -9.607 2.535 -18.935 1.00 91.06 226 VAL A CA 1
ATOM 1731 C C . VAL A 1 226 ? -10.706 1.506 -19.187 1.00 91.06 226 VAL A C 1
ATOM 1733 O O . VAL A 1 226 ? -11.430 1.128 -18.261 1.00 91.06 226 VAL A O 1
ATOM 1736 N N . ASP A 1 227 ? -10.828 1.010 -20.417 1.00 94.19 227 ASP A N 1
ATOM 1737 C CA . ASP A 1 227 ? -11.815 -0.014 -20.764 1.00 94.19 227 ASP A CA 1
ATOM 1738 C C . ASP A 1 227 ? -11.518 -1.335 -20.052 1.00 94.19 227 ASP A C 1
ATOM 1740 O O . ASP A 1 227 ? -12.434 -1.995 -19.548 1.00 94.19 227 ASP A O 1
ATOM 1744 N N . ARG A 1 228 ? -10.234 -1.688 -19.920 1.00 93.38 228 ARG A N 1
ATOM 1745 C CA . ARG A 1 228 ? -9.813 -2.863 -19.160 1.00 93.38 228 ARG A CA 1
ATOM 1746 C C . ARG A 1 228 ? -10.181 -2.740 -17.685 1.00 93.38 228 ARG A C 1
ATOM 1748 O O . ARG A 1 228 ? -10.735 -3.694 -17.133 1.00 93.38 228 ARG A O 1
ATOM 1755 N N . LEU A 1 229 ? -9.919 -1.592 -17.058 1.00 92.31 229 LEU A N 1
ATOM 1756 C CA . LEU A 1 229 ? -10.292 -1.349 -15.664 1.00 92.31 229 LEU A CA 1
ATOM 1757 C C . LEU A 1 229 ? -11.809 -1.475 -15.474 1.00 92.31 229 LEU A C 1
ATOM 1759 O O . LEU A 1 229 ? -12.255 -2.218 -14.600 1.00 92.31 229 LEU A O 1
ATOM 1763 N N . LYS A 1 230 ? -12.609 -0.832 -16.336 1.00 94.00 230 LYS A N 1
ATOM 1764 C CA . LYS A 1 230 ? -14.079 -0.924 -16.300 1.00 94.00 230 LYS A CA 1
ATOM 1765 C C . LYS A 1 230 ? -14.570 -2.363 -16.430 1.00 94.00 230 LYS A C 1
ATOM 1767 O O . LYS A 1 230 ? -15.437 -2.782 -15.666 1.00 94.00 230 LYS A O 1
ATOM 1772 N N . GLN A 1 231 ? -14.007 -3.132 -17.362 1.00 96.69 231 GLN A N 1
ATOM 1773 C CA . GLN A 1 231 ? -14.366 -4.534 -17.564 1.00 96.69 231 GLN A CA 1
ATOM 1774 C C . GLN A 1 231 ? -14.074 -5.377 -16.316 1.00 96.69 231 GLN A C 1
ATOM 1776 O O . GLN A 1 231 ? -14.930 -6.148 -15.876 1.00 96.69 231 GLN A O 1
ATOM 1781 N N . VAL A 1 232 ? -12.876 -5.233 -15.738 1.00 94.69 232 VAL A N 1
ATOM 1782 C CA . VAL A 1 232 ? -12.482 -5.961 -14.523 1.00 94.69 232 VAL A CA 1
ATOM 1783 C C . VAL A 1 232 ? -13.393 -5.583 -13.357 1.00 94.69 232 VAL A C 1
ATOM 1785 O O . VAL A 1 232 ? -13.872 -6.470 -12.650 1.00 94.69 232 VAL A O 1
ATOM 1788 N N . MET A 1 233 ? -13.690 -4.294 -13.189 1.00 92.94 233 MET A N 1
ATOM 1789 C CA . MET A 1 233 ? -14.537 -3.812 -12.100 1.00 92.94 233 MET A CA 1
ATOM 1790 C C . MET A 1 233 ? -15.983 -4.279 -12.228 1.00 92.94 233 MET A C 1
ATOM 1792 O O . MET A 1 233 ? -16.546 -4.768 -11.251 1.00 92.94 233 MET A O 1
ATOM 1796 N N . ALA A 1 234 ? -16.562 -4.235 -13.429 1.00 94.69 234 ALA A N 1
ATOM 1797 C CA . ALA A 1 234 ? -17.893 -4.782 -13.680 1.00 94.69 234 ALA A CA 1
ATOM 1798 C C . ALA A 1 234 ? -17.953 -6.291 -13.386 1.00 94.69 234 ALA A C 1
ATOM 1800 O O . ALA A 1 234 ? -18.892 -6.767 -12.746 1.00 94.69 234 ALA A O 1
ATOM 1801 N N . GLY A 1 235 ? -16.924 -7.041 -13.799 1.00 95.38 235 GLY A N 1
ATOM 1802 C CA . GLY A 1 235 ? -16.810 -8.470 -13.505 1.00 95.38 235 GLY A CA 1
ATOM 1803 C C . GLY A 1 235 ? -16.746 -8.758 -12.003 1.00 95.38 235 GLY A C 1
ATOM 1804 O O . GLY A 1 235 ? -17.480 -9.614 -11.510 1.00 95.38 235 GLY A O 1
ATOM 1805 N N . LYS A 1 236 ? -15.921 -8.009 -11.262 1.00 93.00 236 LYS A N 1
ATOM 1806 C CA . LYS A 1 236 ? -15.782 -8.162 -9.806 1.00 93.00 236 LYS A CA 1
ATOM 1807 C C . LYS A 1 236 ? -17.026 -7.727 -9.035 1.00 93.00 236 LYS A C 1
ATOM 1809 O O . LYS A 1 236 ? -17.407 -8.409 -8.089 1.00 93.00 236 LYS A O 1
ATOM 1814 N N . ALA A 1 237 ? -17.716 -6.677 -9.476 1.00 91.94 237 ALA A N 1
ATOM 1815 C CA . ALA A 1 237 ? -19.002 -6.280 -8.908 1.00 91.94 237 ALA A CA 1
ATOM 1816 C C . ALA A 1 237 ? -20.067 -7.377 -9.089 1.00 91.94 237 ALA A C 1
ATOM 1818 O O . ALA A 1 237 ? -20.797 -7.697 -8.151 1.00 91.94 237 ALA A O 1
ATOM 1819 N N . ALA A 1 238 ? -20.125 -8.006 -10.268 1.00 94.25 238 ALA A N 1
ATOM 1820 C CA . ALA A 1 238 ? -21.038 -9.119 -10.523 1.00 94.25 238 ALA A CA 1
ATOM 1821 C C . ALA A 1 238 ? -20.701 -10.363 -9.680 1.00 94.25 238 ALA A C 1
ATOM 1823 O O . ALA A 1 238 ? -21.607 -11.042 -9.196 1.00 94.25 238 ALA A O 1
ATOM 1824 N N . GLU A 1 239 ? -19.414 -10.665 -9.487 1.00 94.12 239 GLU A N 1
ATOM 1825 C CA . GLU A 1 239 ? -18.953 -11.737 -8.598 1.00 94.12 239 GLU A CA 1
ATOM 1826 C C . GLU A 1 239 ? -19.367 -11.472 -7.142 1.00 94.12 239 GLU A C 1
ATOM 1828 O O . GLU A 1 239 ? -19.996 -12.327 -6.517 1.00 94.12 239 GLU A O 1
ATOM 1833 N N . GLY A 1 240 ? -19.103 -10.265 -6.632 1.00 90.62 240 GLY A N 1
ATOM 1834 C CA . GLY A 1 240 ? -19.483 -9.863 -5.276 1.00 90.62 240 GLY A CA 1
ATOM 1835 C C . GLY A 1 240 ? -20.997 -9.905 -5.047 1.00 90.62 240 GLY A C 1
ATOM 1836 O O . GLY A 1 240 ? -21.453 -10.400 -4.018 1.00 90.62 240 GLY A O 1
ATOM 1837 N N . ALA A 1 241 ? -21.799 -9.480 -6.029 1.00 92.50 241 ALA A N 1
ATOM 1838 C CA . ALA A 1 241 ? -23.257 -9.568 -5.950 1.00 92.50 241 ALA A CA 1
ATOM 1839 C C . ALA A 1 241 ? -23.750 -11.020 -5.806 1.00 92.50 241 ALA A C 1
ATOM 1841 O O . ALA A 1 241 ? -24.674 -11.279 -5.033 1.00 92.50 241 ALA A O 1
ATOM 1842 N N . LYS A 1 242 ? -23.117 -11.978 -6.500 1.00 94.06 242 LYS A N 1
ATOM 1843 C CA . LYS A 1 242 ? -23.433 -13.410 -6.361 1.00 94.06 242 LYS A CA 1
ATOM 1844 C C . LYS A 1 242 ? -23.043 -13.950 -4.988 1.00 94.06 242 LYS A C 1
ATOM 1846 O O . LYS A 1 242 ? -23.827 -14.672 -4.382 1.00 94.06 242 LYS A O 1
ATOM 1851 N N . GLN A 1 243 ? -21.862 -13.586 -4.488 1.00 92.06 243 GLN A N 1
ATOM 1852 C CA . GLN A 1 243 ? -21.415 -13.991 -3.152 1.00 92.06 243 GLN A CA 1
ATOM 1853 C C . GLN A 1 243 ? -22.362 -13.464 -2.066 1.00 92.06 243 GLN A C 1
ATOM 1855 O O . GLN A 1 243 ? -22.748 -14.215 -1.175 1.00 92.06 243 GLN A O 1
ATOM 1860 N N . LEU A 1 244 ? -22.816 -12.211 -2.182 1.00 88.94 244 LEU A N 1
ATOM 1861 C CA . LEU A 1 244 ? -23.771 -11.623 -1.242 1.00 88.94 244 LEU A CA 1
ATOM 1862 C C . L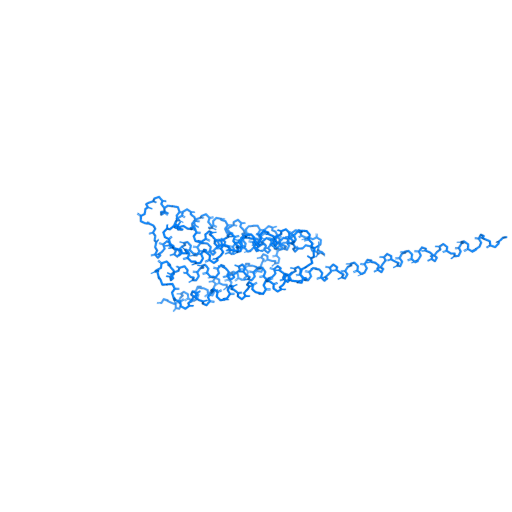EU A 1 244 ? -25.137 -12.322 -1.276 1.00 88.94 244 LEU A C 1
ATOM 1864 O O . LEU A 1 244 ? -25.765 -12.480 -0.235 1.00 88.94 244 LEU A O 1
ATOM 1868 N N . GLN A 1 245 ? -25.604 -12.736 -2.456 1.00 90.25 245 GLN A N 1
ATOM 1869 C CA . GLN A 1 245 ? -26.833 -13.524 -2.576 1.00 90.25 245 GLN A CA 1
ATOM 1870 C C . GLN A 1 245 ? -26.694 -14.910 -1.941 1.00 90.25 245 GLN A C 1
ATOM 1872 O O . GLN A 1 245 ? -27.645 -15.369 -1.326 1.00 90.25 245 GLN A O 1
ATOM 1877 N N . ALA A 1 246 ? -25.532 -15.556 -2.067 1.00 89.56 246 ALA A N 1
ATOM 1878 C CA . ALA A 1 246 ? -25.272 -16.867 -1.470 1.00 89.56 246 ALA A CA 1
ATOM 1879 C C . ALA A 1 246 ? -25.060 -16.821 0.056 1.00 89.56 246 ALA A C 1
ATOM 1881 O O . ALA A 1 246 ? -25.207 -17.842 0.720 1.00 89.56 246 ALA A O 1
ATOM 1882 N N . ALA A 1 247 ? -24.687 -15.659 0.601 1.00 83.56 247 ALA A N 1
ATOM 1883 C CA . ALA A 1 247 ? -24.478 -15.440 2.033 1.00 83.56 247 ALA A CA 1
ATOM 1884 C C . ALA A 1 247 ? -25.750 -15.011 2.795 1.00 83.56 247 ALA A C 1
ATOM 1886 O O . ALA A 1 247 ? -25.695 -14.857 4.016 1.00 83.56 247 ALA A O 1
ATOM 1887 N N . ARG A 1 248 ? -26.861 -14.770 2.087 1.00 61.66 248 ARG A N 1
ATOM 1888 C CA . ARG A 1 248 ? -28.190 -14.500 2.658 1.00 61.66 248 ARG A CA 1
ATOM 1889 C C . ARG A 1 248 ? -28.999 -15.783 2.760 1.00 61.66 248 ARG A C 1
ATOM 1891 O O . ARG A 1 248 ? -29.744 -15.893 3.755 1.00 61.66 248 ARG A O 1
#

Radius of gyration: 25.52 Å; chains: 1; bounding box: 79×32×80 Å

Foldseek 3Di:
DPPVVVVVVVVVVVVVVVVVVVVVVVVVVVVVLVLLLVLLVQLLVLLLQLLVLLLLLLQQCLQCVLVVNCPPPSNVVSVVSNVVSVVSNVVSVVSHDPDPQVVVLVVQLVVLVVCVVVLSVCPNPPVCPPQNSLVSSVSNSVSSLSSLLVNAPDDPQSQARSQLSSLVSQLSSLVSSLSSLVSSCVRPQDPDVVRNVVSVVSNVVSVVRNVVSLVSNVVRYDPVSNVVVVVVVVVVVVVVVVVVVVVD